Protein AF-A0A3N6MNV8-F1 (afdb_monomer_lite)

pLDDT: mean 74.87, std 18.29, range [36.91, 97.69]

Structure (mmCIF, N/CA/C/O backbone):
data_AF-A0A3N6MNV8-F1
#
_entry.id   AF-A0A3N6MNV8-F1
#
loop_
_atom_site.group_PDB
_atom_site.id
_atom_site.type_symbol
_atom_site.label_atom_id
_atom_site.label_alt_id
_atom_site.label_comp_id
_atom_site.label_asym_id
_atom_site.label_entity_id
_atom_site.label_seq_id
_atom_site.pdbx_PDB_ins_code
_atom_site.Cartn_x
_atom_site.Cartn_y
_atom_site.Cartn_z
_atom_site.occupancy
_atom_site.B_iso_or_equiv
_atom_site.auth_seq_id
_atom_site.auth_comp_id
_atom_site.auth_asym_id
_atom_site.auth_atom_id
_atom_site.pdbx_PDB_model_num
ATOM 1 N N . MET A 1 1 ? 0.373 -15.316 19.501 1.00 49.56 1 MET A N 1
ATOM 2 C CA . MET A 1 1 ? -0.638 -14.265 19.262 1.00 49.56 1 MET A CA 1
ATOM 3 C C . MET A 1 1 ? 0.096 -13.124 18.603 1.00 49.56 1 MET A C 1
ATOM 5 O O . MET A 1 1 ? 1.016 -12.619 19.226 1.00 49.56 1 MET A O 1
ATOM 9 N N . VAL A 1 2 ? -0.234 -12.781 17.362 1.00 57.44 2 VAL A N 1
ATOM 10 C CA . VAL A 1 2 ? 0.305 -11.567 16.743 1.00 57.44 2 VAL A CA 1
ATOM 11 C C . VAL A 1 2 ? -0.842 -10.577 16.628 1.00 57.44 2 VAL A C 1
ATOM 13 O O . VAL A 1 2 ? -1.928 -10.915 16.157 1.00 57.44 2 VAL A O 1
ATOM 16 N N . SER A 1 3 ? -0.616 -9.429 17.254 1.00 74.25 3 SER A N 1
ATOM 17 C CA . SER A 1 3 ? -1.626 -8.519 17.768 1.00 74.25 3 SER A CA 1
ATOM 18 C C . SER A 1 3 ? -1.898 -7.382 16.802 1.00 74.25 3 SER A C 1
ATOM 20 O O . SER A 1 3 ? -0.986 -6.747 16.273 1.00 74.25 3 SER A O 1
ATOM 22 N N . GLU A 1 4 ? -3.175 -7.072 16.656 1.00 87.62 4 GLU A N 1
ATOM 23 C CA . GLU A 1 4 ? -3.575 -5.712 16.344 1.00 87.62 4 GLU A CA 1
ATOM 24 C C . GLU A 1 4 ? -3.112 -4.784 17.466 1.00 87.62 4 GLU A C 1
ATOM 26 O O . GLU A 1 4 ? -3.334 -5.083 18.642 1.00 87.62 4 GLU A O 1
ATOM 31 N N . ILE A 1 5 ? -2.448 -3.690 17.105 1.00 87.06 5 ILE A N 1
ATOM 32 C CA . ILE A 1 5 ? -2.081 -2.640 18.049 1.00 87.06 5 ILE A CA 1
ATOM 33 C C . ILE A 1 5 ? -2.926 -1.389 17.787 1.00 87.06 5 ILE A C 1
ATOM 35 O O . ILE A 1 5 ? -3.200 -1.065 16.624 1.00 87.06 5 ILE A O 1
ATOM 39 N N . PRO A 1 6 ? -3.334 -0.659 18.840 1.00 88.88 6 PRO A N 1
ATOM 40 C CA . PRO A 1 6 ? -4.054 0.597 18.676 1.00 88.88 6 PRO A CA 1
ATOM 41 C C . PRO A 1 6 ? -3.252 1.613 17.856 1.00 88.88 6 PRO A C 1
ATOM 43 O O . PRO A 1 6 ? -2.036 1.720 18.023 1.00 88.88 6 PRO A O 1
ATOM 46 N N . TYR A 1 7 ? -3.945 2.410 17.042 1.00 85.38 7 TYR A N 1
ATOM 47 C CA . TYR A 1 7 ? -3.339 3.463 16.219 1.00 85.38 7 TYR A CA 1
ATOM 48 C C . TYR A 1 7 ? -2.447 4.410 17.034 1.00 85.38 7 TYR A C 1
ATOM 50 O O . TYR A 1 7 ? -1.296 4.638 16.684 1.00 85.38 7 TYR A O 1
ATOM 58 N N . GLU A 1 8 ? -2.921 4.867 18.196 1.00 85.94 8 GLU A N 1
ATOM 59 C CA . GLU A 1 8 ? -2.154 5.749 19.091 1.00 85.94 8 GLU A CA 1
ATOM 60 C C . GLU A 1 8 ? -0.896 5.092 19.681 1.00 85.94 8 GLU A C 1
ATOM 62 O O . GLU A 1 8 ? 0.042 5.770 20.101 1.00 85.94 8 GLU A O 1
ATOM 67 N N . GLN A 1 9 ? -0.855 3.760 19.766 1.00 85.75 9 GLN A N 1
ATOM 68 C CA . GLN A 1 9 ? 0.367 3.056 20.148 1.00 85.75 9 GLN A CA 1
ATOM 69 C C . GLN A 1 9 ? 1.341 3.003 18.970 1.00 85.75 9 GLN A C 1
ATOM 71 O O . GLN A 1 9 ? 2.508 3.333 19.151 1.00 85.75 9 GLN A O 1
ATOM 76 N N . ALA A 1 10 ? 0.858 2.652 17.777 1.00 82.25 10 ALA A N 1
ATOM 77 C CA . ALA A 1 10 ? 1.670 2.627 16.564 1.00 82.25 10 ALA A CA 1
ATOM 78 C C . ALA A 1 10 ? 2.270 4.003 16.241 1.00 82.25 10 ALA A C 1
ATOM 80 O O . ALA A 1 10 ? 3.464 4.106 15.989 1.00 82.25 10 ALA A O 1
ATOM 81 N N . LYS A 1 11 ? 1.463 5.064 16.344 1.00 81.50 11 LYS A N 1
ATOM 82 C CA . LYS A 1 11 ? 1.887 6.453 16.168 1.00 81.50 11 LYS A CA 1
ATOM 83 C C . LYS A 1 11 ? 3.025 6.832 17.110 1.00 81.50 11 LYS A C 1
ATOM 85 O O . LYS A 1 11 ? 4.031 7.362 16.662 1.00 81.50 11 LYS A O 1
ATOM 90 N N . ARG A 1 12 ? 2.897 6.522 18.405 1.00 82.12 12 ARG A N 1
ATOM 91 C CA . ARG A 1 12 ? 3.951 6.813 19.390 1.00 82.12 12 ARG A CA 1
ATOM 92 C C . ARG A 1 12 ? 5.241 6.052 19.106 1.00 82.12 12 ARG A C 1
ATOM 94 O O . ARG A 1 12 ? 6.316 6.619 19.271 1.00 82.12 12 ARG A O 1
ATOM 101 N N . GLU A 1 13 ? 5.150 4.790 18.686 1.00 80.06 13 GLU A N 1
ATOM 102 C CA . GLU A 1 13 ? 6.336 4.024 18.288 1.00 80.06 13 GLU A CA 1
ATOM 103 C C . GLU A 1 13 ? 6.982 4.598 17.028 1.00 80.06 13 GLU A C 1
ATOM 105 O O . GLU A 1 13 ? 8.200 4.760 17.001 1.00 80.06 13 GLU A O 1
ATOM 110 N N . PHE A 1 14 ? 6.186 4.982 16.030 1.00 76.19 14 PHE A N 1
ATOM 111 C CA . PHE A 1 14 ? 6.683 5.650 14.835 1.00 76.19 14 PHE A CA 1
ATOM 112 C C . PHE A 1 14 ? 7.374 6.971 15.178 1.00 76.19 14 PHE A C 1
ATOM 114 O O . PHE A 1 14 ? 8.530 7.150 14.824 1.00 76.19 14 PHE A O 1
ATOM 121 N N . GLU A 1 15 ? 6.722 7.869 15.919 1.00 76.44 15 GLU A N 1
ATOM 122 C CA . GLU A 1 15 ? 7.279 9.176 16.300 1.00 76.44 15 GLU A CA 1
ATOM 123 C C . GLU A 1 15 ? 8.552 9.037 17.149 1.00 76.44 15 GLU A C 1
ATOM 125 O O . GLU A 1 15 ? 9.464 9.854 17.050 1.00 76.44 15 GLU A O 1
ATOM 130 N N . ARG A 1 16 ? 8.652 7.986 17.973 1.00 78.50 16 ARG A N 1
ATOM 131 C CA . ARG A 1 16 ? 9.870 7.678 18.737 1.00 78.50 16 ARG A CA 1
ATOM 132 C C . ARG A 1 16 ? 11.017 7.236 17.830 1.00 78.50 16 ARG A C 1
ATOM 134 O O . ARG A 1 16 ? 12.169 7.566 18.102 1.00 78.50 16 ARG A O 1
ATOM 141 N N . LYS A 1 17 ? 10.710 6.429 16.817 1.00 73.06 17 LYS A N 1
ATOM 142 C CA . LYS A 1 17 ? 11.686 5.782 15.940 1.00 73.06 17 LYS A CA 1
ATOM 143 C C . LYS A 1 17 ? 12.118 6.697 14.792 1.00 73.06 17 LYS A C 1
ATOM 145 O O . LYS A 1 17 ? 13.309 6.898 14.596 1.00 73.06 17 LYS A O 1
ATOM 150 N N . ALA A 1 18 ? 11.167 7.321 14.112 1.00 68.50 18 ALA A N 1
ATOM 151 C CA . ALA A 1 18 ? 11.373 8.311 13.065 1.00 68.50 18 ALA A CA 1
ATOM 152 C C . ALA A 1 18 ? 10.816 9.688 13.482 1.00 68.50 18 ALA A C 1
ATOM 154 O O . ALA A 1 18 ? 9.838 10.170 12.910 1.00 68.50 18 ALA A O 1
ATOM 155 N N . PRO A 1 19 ? 11.457 10.375 14.449 1.00 65.19 19 PRO A N 1
ATOM 156 C CA . PRO A 1 19 ? 10.995 11.672 14.965 1.00 65.19 19 PRO A CA 1
ATOM 157 C C . PRO A 1 19 ? 11.027 12.807 13.932 1.00 65.19 19 PRO A C 1
ATOM 159 O O . PRO A 1 19 ? 10.535 13.903 14.196 1.00 65.19 19 PRO A O 1
ATOM 162 N N . LEU A 1 20 ? 11.646 12.569 12.775 1.00 59.69 20 LEU A N 1
ATOM 163 C CA . LEU A 1 20 ? 11.744 13.512 11.667 1.00 59.69 20 LEU A CA 1
ATOM 164 C C . LEU A 1 20 ? 10.707 13.247 10.569 1.00 59.69 20 LEU A C 1
ATOM 166 O O . LEU A 1 20 ? 10.830 13.847 9.513 1.00 59.69 20 LEU A O 1
ATOM 170 N N . LEU A 1 21 ? 9.735 12.354 10.775 1.00 63.59 21 LEU A N 1
ATOM 171 C CA . LEU A 1 21 ? 8.701 12.046 9.787 1.00 63.59 21 LEU A CA 1
ATOM 172 C C . LEU A 1 21 ? 7.308 12.384 10.335 1.00 63.59 21 LEU A C 1
ATOM 174 O O . LEU A 1 21 ? 6.963 12.044 11.467 1.00 63.59 21 LEU A O 1
ATOM 178 N N . GLU A 1 22 ? 6.481 13.041 9.523 1.00 65.31 22 GLU A N 1
ATOM 179 C CA . GLU A 1 22 ? 5.108 13.394 9.897 1.00 65.31 22 GLU A CA 1
ATOM 180 C C . GLU A 1 22 ? 4.133 12.215 9.720 1.00 65.31 22 GLU A C 1
ATOM 182 O O . GLU A 1 22 ? 3.602 11.967 8.641 1.00 65.31 22 GLU A O 1
ATOM 187 N N . PHE A 1 23 ? 3.832 11.505 10.813 1.00 67.50 23 PHE A N 1
ATOM 188 C CA . PHE A 1 23 ? 2.892 10.371 10.809 1.00 67.50 23 PHE A CA 1
ATOM 189 C C . PHE A 1 23 ? 1.438 10.762 10.481 1.00 67.50 23 PHE A C 1
ATOM 191 O O . PHE A 1 23 ? 0.664 9.934 10.013 1.00 67.50 23 PHE A O 1
ATOM 198 N N . ASN A 1 24 ? 1.027 12.007 10.756 1.00 64.69 24 ASN A N 1
ATOM 199 C CA . ASN A 1 24 ? -0.387 12.402 10.677 1.00 64.69 24 ASN A CA 1
ATOM 200 C C . ASN A 1 24 ? -0.893 12.630 9.243 1.00 64.69 24 ASN A C 1
ATOM 202 O O . ASN A 1 24 ? -2.064 12.365 8.993 1.00 64.69 24 ASN A O 1
ATOM 206 N N . GLU A 1 25 ? -0.045 13.079 8.310 1.00 70.31 25 GLU A N 1
ATOM 207 C CA . GLU A 1 25 ? -0.438 13.282 6.898 1.00 70.31 25 GLU A CA 1
ATOM 208 C C . GLU A 1 25 ? -0.558 11.952 6.131 1.00 70.31 25 GLU A C 1
ATOM 210 O O . GLU A 1 25 ? -1.130 11.868 5.050 1.00 70.31 25 GLU A O 1
ATOM 215 N N . MET A 1 26 ? -0.042 10.878 6.714 1.00 73.69 26 MET A N 1
ATOM 216 C CA . MET A 1 26 ? 0.133 9.580 6.085 1.00 73.69 26 MET A CA 1
ATOM 217 C C . MET A 1 26 ? -1.153 8.914 5.601 1.00 73.69 26 MET A C 1
ATOM 219 O O . MET A 1 26 ? -1.223 8.406 4.482 1.00 73.69 26 MET A O 1
ATOM 223 N N . LYS A 1 27 ? -2.173 8.892 6.465 1.00 79.12 27 LYS A N 1
ATOM 224 C CA . LYS A 1 27 ? -3.483 8.337 6.128 1.00 79.12 27 LYS A CA 1
ATOM 225 C C . LYS A 1 27 ? -4.057 9.073 4.922 1.00 79.12 27 LYS A C 1
ATOM 227 O O . LYS A 1 27 ? -4.596 8.431 4.025 1.00 79.12 27 LYS A O 1
ATOM 232 N N . ASP A 1 28 ? -3.926 10.394 4.912 1.00 81.12 28 ASP A N 1
ATOM 233 C CA . ASP A 1 28 ? -4.454 11.231 3.846 1.00 81.12 28 ASP A CA 1
ATOM 234 C C . ASP A 1 28 ? -3.682 10.979 2.550 1.00 81.12 28 ASP A C 1
ATOM 236 O O . ASP A 1 28 ? -4.314 10.738 1.526 1.00 81.12 28 ASP A O 1
ATOM 240 N N . ILE A 1 29 ? -2.350 10.885 2.586 1.00 79.69 29 ILE A N 1
ATOM 241 C CA . ILE A 1 29 ? -1.547 10.534 1.403 1.00 79.69 29 ILE A CA 1
ATOM 242 C C . ILE A 1 29 ? -1.948 9.154 0.857 1.00 79.69 29 ILE A C 1
ATOM 244 O O . ILE A 1 29 ? -2.205 9.015 -0.339 1.00 79.69 29 ILE A O 1
ATOM 248 N N . LEU A 1 30 ? -2.064 8.132 1.714 1.00 85.50 30 LEU A N 1
ATOM 249 C CA . LEU A 1 30 ? -2.473 6.791 1.283 1.00 85.50 30 LEU A CA 1
ATOM 250 C C . LEU A 1 30 ? -3.848 6.813 0.616 1.00 85.50 30 LEU A C 1
ATOM 252 O O . LEU A 1 30 ? -4.012 6.321 -0.496 1.00 85.50 30 LEU A O 1
ATOM 256 N N . VAL A 1 31 ? -4.836 7.398 1.286 1.00 87.69 31 VAL A N 1
ATOM 257 C CA . VAL A 1 31 ? -6.239 7.322 0.867 1.00 87.69 31 VAL A CA 1
ATOM 258 C C . VAL A 1 31 ? -6.557 8.274 -0.287 1.00 87.69 31 VAL A C 1
ATOM 260 O O . VAL A 1 31 ? -7.442 7.967 -1.078 1.00 87.69 31 VAL A O 1
ATOM 263 N N . THR A 1 32 ? -5.873 9.414 -0.390 1.00 84.25 32 THR A N 1
ATOM 264 C CA . THR A 1 32 ? -6.209 10.461 -1.372 1.00 84.25 32 THR A CA 1
ATOM 265 C C . THR A 1 32 ? -5.237 10.546 -2.542 1.00 84.25 32 THR A C 1
ATOM 267 O O . THR A 1 32 ? -5.634 10.998 -3.614 1.00 84.25 32 THR A O 1
ATOM 270 N N . GLU A 1 33 ? -3.986 10.110 -2.370 1.00 85.06 33 GLU A N 1
ATOM 271 C CA . GLU A 1 33 ? -2.943 10.266 -3.392 1.00 85.06 33 GLU A CA 1
ATOM 272 C C . GLU A 1 33 ? -2.436 8.930 -3.947 1.00 85.06 33 GLU A C 1
ATOM 274 O O . GLU A 1 33 ? -2.002 8.882 -5.097 1.00 85.06 33 GLU A O 1
ATOM 279 N N . ILE A 1 34 ? -2.466 7.851 -3.156 1.00 88.12 34 ILE A N 1
ATOM 280 C CA . ILE A 1 34 ? -1.923 6.546 -3.564 1.00 88.12 34 ILE A CA 1
ATOM 281 C C . ILE A 1 34 ? -3.019 5.626 -4.087 1.00 88.12 34 ILE A C 1
ATOM 283 O O . ILE A 1 34 ? -2.918 5.143 -5.215 1.00 88.12 34 ILE A O 1
ATOM 287 N N . ILE A 1 35 ? -4.055 5.375 -3.287 1.00 92.88 35 ILE A N 1
ATOM 288 C CA . ILE A 1 35 ? -5.113 4.426 -3.637 1.00 92.88 35 ILE A CA 1
ATOM 289 C C . ILE A 1 35 ? -5.986 5.019 -4.746 1.00 92.88 35 ILE A C 1
ATOM 291 O O . ILE A 1 35 ? -6.601 6.067 -4.575 1.00 92.88 35 ILE A O 1
ATOM 295 N N . ASP A 1 36 ? -6.065 4.316 -5.877 1.00 96.06 36 ASP A N 1
ATOM 296 C CA . ASP A 1 36 ? -6.979 4.655 -6.969 1.00 96.06 36 ASP A CA 1
ATOM 297 C C . ASP A 1 36 ? -8.431 4.661 -6.471 1.00 96.06 36 ASP A C 1
ATOM 299 O O . ASP A 1 36 ? -8.851 3.745 -5.763 1.00 96.06 36 ASP A O 1
ATOM 303 N N . GLU A 1 37 ? -9.218 5.658 -6.879 1.00 95.25 37 GLU A N 1
ATOM 304 C CA . GLU A 1 37 ? -10.598 5.855 -6.416 1.00 95.25 37 GLU A CA 1
ATOM 305 C C . GLU A 1 37 ? -11.463 4.592 -6.578 1.00 95.25 37 GLU A C 1
ATOM 307 O O . GLU A 1 37 ? -12.166 4.194 -5.649 1.00 95.25 37 GLU A O 1
ATOM 312 N N . LYS A 1 38 ? -11.345 3.876 -7.706 1.00 96.25 38 LYS A N 1
ATOM 313 C CA . LYS A 1 38 ? -12.120 2.646 -7.949 1.00 96.25 38 LYS A CA 1
ATOM 314 C C . LYS A 1 38 ? -11.646 1.479 -7.092 1.00 96.25 38 LYS A C 1
ATOM 316 O O . LYS A 1 38 ? -12.415 0.552 -6.829 1.00 96.25 38 LYS A O 1
ATOM 321 N N . LEU A 1 39 ? -10.368 1.461 -6.708 1.00 96.69 39 LEU A N 1
ATOM 322 C CA . LEU A 1 39 ? -9.870 0.485 -5.744 1.00 96.69 39 LEU A CA 1
ATOM 323 C C . LEU A 1 39 ? -10.366 0.844 -4.341 1.00 96.69 39 LEU A C 1
ATOM 325 O O . LEU A 1 39 ? -10.875 -0.037 -3.654 1.00 96.69 39 LEU A O 1
ATOM 329 N N . LEU A 1 40 ? -10.304 2.124 -3.957 1.00 95.69 40 LEU A N 1
ATOM 330 C CA . LEU A 1 40 ? -10.781 2.636 -2.672 1.00 95.69 40 LEU A CA 1
ATOM 331 C C . LEU A 1 40 ? -12.265 2.317 -2.446 1.00 95.69 40 LEU A C 1
ATOM 333 O O . LEU A 1 40 ? -12.636 1.847 -1.372 1.00 95.69 40 LEU A O 1
ATOM 337 N N . GLU A 1 41 ? -13.099 2.459 -3.479 1.00 94.81 41 GLU A N 1
ATOM 338 C CA . GLU A 1 41 ? -14.511 2.045 -3.481 1.00 94.81 41 GLU A CA 1
ATOM 339 C C . GLU A 1 41 ? -14.728 0.549 -3.211 1.00 94.81 41 GLU A C 1
ATOM 341 O O . GLU A 1 41 ? -15.847 0.125 -2.925 1.00 94.81 41 GLU A O 1
ATOM 346 N N . ARG A 1 42 ? -13.693 -0.281 -3.324 1.00 95.38 42 ARG A N 1
ATOM 347 C CA . ARG A 1 42 ? -13.739 -1.725 -3.060 1.00 95.38 42 ARG A CA 1
ATOM 348 C C . ARG A 1 42 ? -12.955 -2.106 -1.805 1.00 95.38 42 ARG A C 1
ATOM 350 O O . ARG A 1 42 ? -13.059 -3.250 -1.359 1.00 95.38 42 ARG A O 1
ATOM 357 N N . THR A 1 43 ? -12.195 -1.173 -1.241 1.00 97.06 43 THR A N 1
ATOM 358 C CA . THR A 1 43 ? -11.404 -1.361 -0.028 1.00 97.06 43 THR A CA 1
ATOM 359 C C . THR A 1 43 ? -12.314 -1.348 1.195 1.00 97.06 43 THR A C 1
ATOM 361 O O . THR A 1 43 ? -13.154 -0.465 1.368 1.00 97.06 43 THR A O 1
ATOM 364 N N . ARG A 1 44 ? -12.142 -2.344 2.066 1.00 96.06 44 ARG A N 1
ATOM 365 C CA . ARG A 1 44 ? -12.795 -2.406 3.379 1.00 96.06 44 ARG A CA 1
ATOM 366 C C . ARG A 1 44 ? -11.998 -1.616 4.409 1.00 96.06 44 ARG A C 1
ATOM 368 O O . ARG A 1 44 ? -12.554 -0.774 5.104 1.00 96.06 44 ARG A O 1
ATOM 375 N N . ASP A 1 45 ? -10.706 -1.911 4.510 1.00 95.06 45 ASP A N 1
ATOM 376 C CA . ASP A 1 45 ? 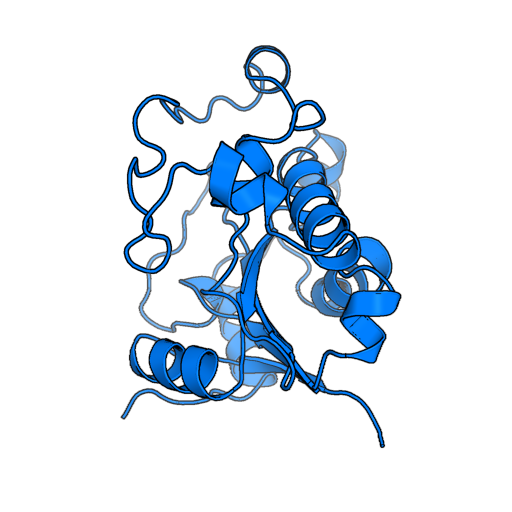-9.791 -1.273 5.449 1.00 95.06 45 ASP A CA 1
ATOM 377 C C . ASP A 1 45 ? -8.351 -1.227 4.919 1.00 95.06 45 ASP A C 1
ATOM 379 O O . ASP A 1 45 ? -7.970 -1.974 4.015 1.00 95.06 45 ASP A O 1
ATOM 383 N N . VAL A 1 46 ? -7.566 -0.307 5.484 1.00 94.06 46 VAL A N 1
ATOM 384 C CA . VAL A 1 46 ? -6.131 -0.140 5.223 1.00 94.06 46 VAL A CA 1
ATOM 385 C C . VAL A 1 46 ? -5.381 -0.255 6.545 1.00 94.06 46 VAL A C 1
ATOM 387 O O . VAL A 1 46 ? -5.762 0.348 7.558 1.00 94.06 46 VAL A O 1
ATOM 390 N N . TRP A 1 47 ? -4.304 -1.034 6.527 1.00 93.12 47 TRP A N 1
ATOM 391 C CA . TRP A 1 47 ? -3.517 -1.375 7.705 1.00 93.12 47 TRP A CA 1
ATOM 392 C C . TRP A 1 47 ? -2.045 -1.105 7.479 1.00 93.12 47 TRP A C 1
ATOM 394 O O . TRP A 1 47 ? -1.528 -1.470 6.435 1.00 93.12 47 TRP A O 1
ATOM 404 N N . LEU A 1 48 ? -1.347 -0.581 8.478 1.00 88.69 48 LEU A N 1
ATOM 405 C CA . LEU A 1 48 ? 0.111 -0.514 8.444 1.00 88.69 48 LEU A CA 1
ATOM 406 C C . LEU A 1 48 ? 0.742 -1.784 9.004 1.00 88.69 48 LEU A C 1
ATOM 408 O O . LEU A 1 48 ? 0.193 -2.433 9.910 1.00 88.69 48 LEU A O 1
ATOM 412 N N . HIS A 1 49 ? 1.923 -2.096 8.485 1.00 86.12 49 HIS A N 1
ATOM 413 C CA . HIS A 1 49 ? 2.808 -3.137 8.986 1.00 86.12 49 HIS A CA 1
ATOM 414 C C . HIS A 1 49 ? 4.272 -2.686 8.983 1.00 86.12 49 HIS A C 1
ATOM 416 O O . HIS A 1 49 ? 4.544 -1.494 9.062 1.00 86.12 49 HIS A O 1
ATOM 422 N N . GLY A 1 50 ? 5.200 -3.643 9.024 1.00 79.44 50 GLY A N 1
ATOM 423 C CA . GLY A 1 50 ? 6.629 -3.344 9.002 1.00 79.44 50 GLY A CA 1
ATOM 424 C C . GLY A 1 50 ? 7.231 -3.016 10.363 1.00 79.44 50 GLY A C 1
ATOM 425 O O . GLY A 1 50 ? 6.629 -3.247 11.420 1.00 79.44 50 GLY A O 1
ATOM 426 N N . SER A 1 51 ? 8.468 -2.535 10.331 1.00 74.50 51 SER A N 1
ATOM 427 C CA . SER A 1 51 ? 9.304 -2.212 11.497 1.00 74.50 51 SER A CA 1
ATOM 428 C C . SER A 1 51 ? 8.767 -1.021 12.308 1.00 74.50 51 SER A C 1
ATOM 430 O O . SER A 1 51 ? 8.961 -0.939 13.528 1.00 74.50 51 SER A O 1
ATOM 432 N N . PHE A 1 52 ? 8.009 -0.137 11.657 1.00 71.38 52 PHE A N 1
ATOM 433 C CA . PHE A 1 52 ? 7.425 1.062 12.255 1.00 71.38 52 PHE A CA 1
ATOM 434 C C . PHE A 1 52 ? 6.358 0.799 13.313 1.00 71.38 52 PHE A C 1
ATOM 436 O O . PHE A 1 52 ? 6.260 1.529 14.297 1.00 71.38 52 PHE A O 1
ATOM 443 N N . VAL A 1 53 ? 5.579 -0.266 13.144 1.00 74.19 53 VAL A N 1
ATOM 444 C CA . VAL A 1 53 ? 4.503 -0.640 14.077 1.00 74.19 53 VAL A CA 1
ATOM 445 C C . VAL A 1 53 ? 4.920 -1.770 15.023 1.00 74.19 53 VAL A C 1
ATOM 447 O O . VAL A 1 53 ? 4.115 -2.277 15.800 1.00 74.19 53 VAL A O 1
ATOM 450 N N . GLN A 1 54 ? 6.184 -2.188 14.963 1.00 75.25 54 GLN A N 1
ATOM 451 C CA . GLN A 1 54 ? 6.752 -3.254 15.781 1.00 75.25 54 GLN A CA 1
ATOM 452 C C . GLN A 1 54 ? 7.624 -2.656 16.882 1.00 75.25 54 GLN A C 1
ATOM 454 O O . GLN A 1 54 ? 8.691 -2.163 16.551 1.00 75.25 54 GLN A O 1
ATOM 459 N N . PRO A 1 55 ? 7.258 -2.716 18.174 1.00 66.75 55 PRO A N 1
ATOM 460 C CA . PRO A 1 55 ? 8.015 -2.047 19.241 1.00 66.75 55 PRO A CA 1
ATOM 461 C C . PRO A 1 55 ? 9.524 -2.348 19.231 1.00 66.75 55 PRO A C 1
ATOM 463 O O . PRO A 1 55 ? 10.335 -1.423 19.307 1.00 66.75 55 PRO A O 1
ATOM 466 N N . ASP A 1 56 ? 9.879 -3.617 19.014 1.00 71.44 56 ASP A N 1
ATOM 467 C CA . ASP A 1 56 ? 11.254 -4.123 19.115 1.00 71.44 56 ASP A CA 1
ATOM 468 C C . ASP A 1 56 ? 11.988 -4.236 17.769 1.00 71.44 56 ASP A C 1
ATOM 470 O O . ASP A 1 56 ? 13.153 -4.622 17.743 1.00 71.44 56 ASP A O 1
ATOM 474 N N . ALA A 1 57 ? 11.333 -3.928 16.644 1.00 73.00 57 ALA A N 1
ATOM 475 C CA . ALA A 1 57 ? 12.008 -3.973 15.351 1.00 73.00 57 ALA A CA 1
ATOM 476 C C . ALA A 1 57 ? 12.996 -2.810 15.220 1.00 73.00 57 ALA A C 1
ATOM 478 O O . ALA A 1 57 ? 12.651 -1.658 15.512 1.00 73.00 57 ALA A O 1
ATOM 479 N N . GLU A 1 58 ? 14.199 -3.097 14.736 1.00 64.75 58 GLU A N 1
ATOM 480 C CA . GLU A 1 58 ? 15.074 -2.050 14.223 1.00 64.75 58 GLU A CA 1
ATOM 481 C C . GLU A 1 58 ? 14.387 -1.402 13.019 1.00 64.75 58 GLU A C 1
ATOM 483 O O . GLU A 1 58 ? 13.833 -2.084 12.156 1.00 64.75 58 GLU A O 1
ATOM 488 N N . ILE A 1 59 ? 14.356 -0.074 13.018 1.00 62.91 59 ILE A N 1
ATOM 489 C CA . ILE A 1 59 ? 14.071 0.694 11.812 1.00 62.91 59 ILE A CA 1
ATOM 490 C C . ILE A 1 59 ? 15.408 1.161 11.255 1.00 62.91 59 ILE A C 1
ATOM 492 O O . ILE A 1 59 ? 16.372 1.338 12.006 1.00 62.91 59 ILE A O 1
ATOM 496 N N . ASP A 1 60 ? 15.456 1.398 9.957 1.00 53.69 60 ASP A N 1
ATOM 497 C CA . ASP A 1 60 ? 16.600 2.048 9.350 1.00 53.69 60 ASP A CA 1
ATOM 498 C C . ASP A 1 60 ? 16.778 3.453 9.958 1.00 53.69 60 ASP A C 1
ATOM 500 O O . ASP A 1 60 ? 15.916 4.324 9.843 1.00 53.69 60 ASP A O 1
ATOM 504 N N . THR A 1 61 ? 17.881 3.666 10.685 1.00 47.41 61 THR A N 1
ATOM 505 C CA . THR A 1 61 ? 18.199 4.956 11.314 1.00 47.41 61 THR A CA 1
ATOM 506 C C . THR A 1 61 ? 19.198 5.748 10.479 1.00 47.41 61 THR A C 1
ATOM 508 O O . THR A 1 61 ? 20.219 5.209 10.056 1.00 47.41 61 THR A O 1
ATOM 511 N N . GLY A 1 62 ? 18.985 7.058 10.373 1.00 46.31 62 GLY A N 1
ATOM 512 C CA . GLY A 1 62 ? 20.066 8.039 10.232 1.00 46.31 62 GLY A CA 1
ATOM 513 C C . GLY A 1 62 ? 20.437 8.478 8.819 1.00 46.31 62 GLY A C 1
ATOM 514 O O . GLY A 1 62 ? 20.694 9.658 8.673 1.00 46.31 62 GLY A O 1
ATOM 515 N N . ASP A 1 63 ? 20.394 7.614 7.805 1.00 41.47 63 ASP A N 1
ATOM 516 C CA . ASP A 1 63 ? 20.685 7.999 6.401 1.00 41.47 63 ASP A CA 1
ATOM 517 C C . ASP A 1 63 ? 19.891 7.181 5.365 1.00 41.47 63 ASP A C 1
ATOM 519 O O . ASP A 1 63 ? 19.948 7.448 4.169 1.00 41.47 63 ASP A O 1
ATOM 523 N N . LYS A 1 64 ? 19.141 6.175 5.820 1.00 46.34 64 LYS A N 1
ATOM 524 C CA . LYS A 1 64 ? 18.328 5.299 4.979 1.00 46.34 64 LYS A CA 1
ATOM 525 C C . LYS A 1 64 ? 16.865 5.707 5.067 1.00 46.34 64 LYS A C 1
ATOM 527 O O . LYS A 1 64 ? 16.337 5.938 6.158 1.00 46.34 64 LYS A O 1
ATOM 532 N N . LEU A 1 65 ? 16.221 5.810 3.911 1.00 52.22 65 LEU A N 1
ATOM 533 C CA . LEU A 1 65 ? 14.830 6.228 3.794 1.00 52.22 65 LEU A CA 1
ATOM 534 C C . LEU A 1 65 ? 13.919 5.054 4.159 1.00 52.22 65 LEU A C 1
ATOM 536 O O . LEU A 1 65 ? 13.580 4.241 3.307 1.00 52.22 65 LEU A O 1
ATOM 540 N N . SER A 1 66 ? 13.538 4.964 5.434 1.00 52.91 66 SER A N 1
ATOM 541 C CA . SER A 1 66 ? 12.616 3.923 5.890 1.00 52.91 66 SER A CA 1
ATOM 542 C C . SER A 1 66 ? 11.276 4.037 5.153 1.00 52.91 66 SER A C 1
ATOM 544 O O . SER A 1 66 ? 10.672 5.113 5.073 1.00 52.91 66 SER A O 1
ATOM 546 N N . ASP A 1 67 ? 10.830 2.913 4.611 1.00 66.00 67 ASP A N 1
ATOM 547 C CA . ASP A 1 67 ? 9.590 2.738 3.874 1.00 66.00 67 ASP A CA 1
ATOM 548 C C . ASP A 1 67 ? 8.423 2.424 4.797 1.00 66.00 67 ASP A C 1
ATOM 550 O O . ASP A 1 67 ? 8.570 1.933 5.915 1.00 66.00 67 ASP A O 1
ATOM 554 N N . MET A 1 68 ? 7.231 2.771 4.341 1.00 75.31 68 MET A N 1
ATOM 555 C CA . MET A 1 68 ? 6.024 2.562 5.104 1.00 75.31 68 MET A CA 1
ATOM 556 C C . MET A 1 68 ? 5.182 1.487 4.467 1.00 75.31 68 MET A C 1
ATOM 558 O O . MET A 1 68 ? 4.557 1.697 3.426 1.00 75.31 68 MET A O 1
ATOM 562 N N . ASP A 1 69 ? 5.130 0.348 5.135 1.00 83.56 69 ASP A N 1
ATOM 563 C CA . ASP A 1 69 ? 4.353 -0.757 4.634 1.00 83.56 69 ASP A CA 1
ATOM 564 C C . ASP A 1 69 ? 2.864 -0.599 4.952 1.00 83.56 69 ASP A C 1
ATOM 566 O O . ASP A 1 69 ? 2.463 -0.475 6.120 1.00 83.56 69 ASP A O 1
ATOM 570 N N . ALA A 1 70 ? 2.021 -0.702 3.930 1.00 90.19 70 ALA A N 1
ATOM 571 C CA . ALA A 1 70 ? 0.579 -0.757 4.086 1.00 90.19 70 ALA A CA 1
ATOM 572 C C . ALA A 1 70 ? -0.038 -1.946 3.346 1.00 90.19 70 ALA A C 1
ATOM 574 O O . ALA A 1 70 ? 0.315 -2.280 2.222 1.00 90.19 70 ALA A O 1
ATOM 575 N N . PHE A 1 71 ? -1.047 -2.547 3.966 1.00 93.88 71 PHE A N 1
ATOM 576 C CA . PHE A 1 71 ? -1.887 -3.579 3.386 1.00 93.88 71 PHE A CA 1
ATOM 577 C C . PHE A 1 71 ? -3.297 -3.025 3.160 1.00 93.88 71 PHE A C 1
ATOM 579 O O . PHE A 1 71 ? -3.990 -2.636 4.106 1.00 93.88 71 PHE A O 1
ATOM 586 N N . ILE A 1 72 ? -3.735 -3.024 1.906 1.00 96.38 72 ILE A N 1
ATOM 587 C CA . ILE A 1 72 ? -5.062 -2.617 1.449 1.00 96.38 72 ILE A CA 1
ATOM 588 C C . ILE A 1 72 ? -5.929 -3.869 1.324 1.00 96.38 72 ILE A C 1
ATOM 590 O O . ILE A 1 72 ? -5.646 -4.767 0.524 1.00 96.38 72 ILE A O 1
ATOM 594 N N . VAL A 1 73 ? -7.005 -3.936 2.106 1.00 97.25 73 VAL A N 1
ATOM 595 C CA . VAL A 1 73 ? -7.895 -5.099 2.125 1.00 97.25 73 VAL A CA 1
ATOM 596 C C . VAL A 1 73 ? -9.093 -4.860 1.219 1.00 97.25 73 VAL A C 1
ATOM 598 O O . VAL A 1 73 ? -9.975 -4.056 1.522 1.00 97.25 73 VAL A O 1
ATOM 601 N N . VAL A 1 74 ? -9.170 -5.626 0.136 1.00 97.69 74 VAL A N 1
ATOM 602 C CA . VAL A 1 74 ? -10.263 -5.605 -0.838 1.00 97.69 74 VAL A CA 1
ATOM 603 C C . VAL A 1 74 ? -11.007 -6.943 -0.750 1.00 97.69 74 VAL A C 1
ATOM 605 O O . VAL A 1 74 ? -10.499 -7.956 -1.227 1.00 97.69 74 VAL A O 1
ATOM 608 N N . PRO A 1 75 ? -12.218 -7.009 -0.161 1.00 97.12 75 PRO A N 1
ATOM 609 C CA . PRO A 1 75 ? -12.907 -8.285 0.059 1.00 97.12 75 PRO A CA 1
ATOM 610 C C . PRO A 1 75 ? -13.196 -9.088 -1.214 1.00 97.12 75 PRO A C 1
ATOM 612 O O . PRO A 1 75 ? -13.255 -10.310 -1.158 1.00 97.12 75 PRO A O 1
ATOM 615 N N . SER A 1 76 ? -13.356 -8.403 -2.350 1.00 95.88 76 SER A N 1
ATOM 616 C CA . SER A 1 76 ? -13.597 -9.001 -3.673 1.00 95.88 76 SER A CA 1
ATOM 617 C C . SER A 1 76 ? -12.314 -9.314 -4.455 1.00 95.88 76 SER A C 1
ATOM 619 O O . SER A 1 76 ? -12.361 -9.457 -5.675 1.00 95.88 76 SER A O 1
ATOM 621 N N . TRP A 1 77 ? -11.154 -9.334 -3.797 1.00 97.25 77 TRP A N 1
ATOM 622 C CA . TRP A 1 77 ? -9.882 -9.651 -4.440 1.00 97.25 77 TRP A CA 1
ATOM 623 C C . TRP A 1 77 ? -9.738 -11.160 -4.658 1.00 97.25 77 TRP A C 1
ATOM 625 O O . TRP A 1 77 ? -9.801 -11.929 -3.701 1.00 97.25 77 TRP A O 1
ATOM 635 N N . GLU A 1 78 ? -9.528 -11.571 -5.909 1.00 94.94 78 GLU A N 1
ATOM 636 C CA . GLU A 1 78 ? -9.446 -12.987 -6.316 1.00 94.94 78 GLU A CA 1
ATOM 637 C C . GLU A 1 78 ? -8.054 -13.399 -6.823 1.00 94.94 78 GLU A C 1
ATOM 639 O O . GLU A 1 78 ? -7.835 -14.555 -7.178 1.00 94.94 78 GLU A O 1
ATOM 644 N N . LEU A 1 79 ? -7.103 -12.465 -6.849 1.00 94.50 79 LEU A N 1
ATOM 645 C CA . LEU A 1 79 ? -5.724 -12.709 -7.270 1.00 94.50 79 LEU A CA 1
ATOM 646 C C . LEU A 1 79 ? -4.837 -13.030 -6.051 1.00 94.50 79 LEU A C 1
ATOM 648 O O . LEU A 1 79 ? -5.237 -12.796 -4.899 1.00 94.50 79 LEU A O 1
ATOM 652 N N . PRO A 1 80 ? -3.608 -13.535 -6.252 1.00 94.12 80 PRO A N 1
ATOM 653 C CA . PRO A 1 80 ? -2.597 -13.513 -5.201 1.00 94.12 80 PRO A CA 1
ATOM 654 C C . PRO A 1 80 ? -2.351 -12.082 -4.689 1.00 94.12 80 PRO A C 1
ATOM 656 O O . PRO A 1 80 ? -2.811 -11.104 -5.287 1.00 94.12 80 PRO A O 1
ATOM 659 N N . VAL A 1 81 ? -1.673 -11.945 -3.545 1.00 92.31 81 VAL A N 1
ATOM 660 C CA . VAL A 1 81 ? -1.367 -10.617 -2.989 1.00 92.31 81 VAL A CA 1
ATOM 661 C C . VAL A 1 81 ? -0.518 -9.858 -4.002 1.00 92.31 81 VAL A C 1
ATOM 663 O O . VAL A 1 81 ? 0.539 -10.338 -4.400 1.00 92.31 81 VAL A O 1
ATOM 666 N N . ALA A 1 82 ? -0.989 -8.696 -4.442 1.00 91.75 82 ALA A N 1
ATOM 667 C CA . ALA A 1 82 ? -0.195 -7.818 -5.287 1.00 91.75 82 ALA A CA 1
ATOM 668 C C . ALA A 1 82 ? 0.651 -6.907 -4.400 1.00 91.75 82 ALA A C 1
ATOM 670 O O . ALA A 1 82 ? 0.145 -6.437 -3.383 1.00 91.75 82 ALA A O 1
ATOM 671 N N . ASN A 1 83 ? 1.901 -6.649 -4.774 1.00 88.44 83 ASN A N 1
ATOM 672 C CA . ASN A 1 83 ? 2.779 -5.739 -4.044 1.00 88.44 83 ASN A CA 1
ATOM 673 C C . ASN A 1 83 ? 3.496 -4.756 -4.975 1.00 88.44 83 ASN A C 1
ATOM 675 O O . ASN A 1 83 ? 3.480 -4.922 -6.200 1.00 88.44 83 ASN A O 1
ATOM 679 N N . THR A 1 84 ? 4.132 -3.738 -4.394 1.00 81.50 84 THR A N 1
ATOM 680 C CA . THR A 1 84 ? 4.892 -2.714 -5.127 1.00 81.50 84 THR A CA 1
ATOM 681 C C . THR A 1 84 ? 6.015 -3.324 -5.979 1.00 81.50 84 THR A C 1
ATOM 683 O O . THR A 1 84 ? 6.321 -2.797 -7.047 1.00 81.50 84 THR A O 1
ATOM 686 N N . GLY A 1 85 ? 6.532 -4.503 -5.610 1.00 78.00 85 GLY A N 1
ATOM 687 C CA . GLY A 1 85 ? 7.449 -5.315 -6.421 1.00 78.00 85 GLY A CA 1
ATOM 688 C C . GLY A 1 85 ? 6.967 -5.567 -7.858 1.00 78.00 85 GLY A C 1
ATOM 689 O O . GLY A 1 85 ? 7.760 -5.512 -8.796 1.00 78.00 85 GLY A O 1
ATOM 690 N N . ILE A 1 86 ? 5.659 -5.767 -8.058 1.00 82.25 86 ILE A N 1
ATOM 691 C CA . ILE A 1 86 ? 5.063 -6.027 -9.380 1.00 82.25 86 ILE A CA 1
ATOM 692 C C . ILE A 1 86 ? 5.060 -4.763 -10.255 1.00 82.25 86 ILE A C 1
ATOM 694 O O . ILE A 1 86 ? 5.268 -4.851 -11.466 1.00 82.25 86 ILE A O 1
ATOM 698 N N . ALA A 1 87 ? 4.854 -3.577 -9.669 1.00 82.44 87 ALA A N 1
ATOM 699 C CA . ALA A 1 87 ? 4.797 -2.322 -10.424 1.00 82.44 87 ALA A CA 1
ATOM 700 C C . ALA A 1 87 ? 6.123 -1.955 -11.096 1.00 82.44 87 ALA A C 1
ATOM 702 O O . ALA A 1 87 ? 6.110 -1.262 -12.111 1.00 82.44 87 ALA A O 1
ATOM 703 N N . TRP A 1 88 ? 7.253 -2.469 -10.610 1.00 73.75 88 TRP A N 1
ATOM 704 C CA . TRP A 1 88 ? 8.559 -2.269 -11.242 1.00 73.75 88 TRP A CA 1
ATOM 705 C C . TRP A 1 88 ? 8.694 -2.933 -12.618 1.00 73.75 88 TRP A C 1
ATOM 707 O O . TRP A 1 88 ? 9.554 -2.535 -13.401 1.00 73.75 88 TRP A O 1
ATOM 717 N N . ALA A 1 89 ? 7.830 -3.898 -12.954 1.00 74.44 89 ALA A N 1
ATOM 718 C CA . ALA A 1 89 ? 7.753 -4.457 -14.303 1.00 74.44 89 ALA A CA 1
ATOM 719 C C . ALA A 1 89 ? 7.026 -3.532 -15.301 1.00 74.44 89 ALA A C 1
ATOM 721 O O . ALA A 1 89 ? 7.069 -3.773 -16.510 1.00 74.44 89 ALA A O 1
ATOM 722 N N . ALA A 1 90 ? 6.352 -2.478 -14.824 1.00 75.75 90 ALA A N 1
ATOM 723 C CA . ALA A 1 90 ? 5.611 -1.564 -15.678 1.00 75.75 90 ALA A CA 1
ATOM 724 C C . ALA A 1 90 ? 6.562 -0.707 -16.539 1.00 75.75 90 ALA A C 1
ATOM 726 O O . ALA A 1 90 ? 7.537 -0.157 -16.028 1.00 75.75 90 ALA A O 1
ATOM 727 N N . PRO A 1 91 ? 6.255 -0.466 -17.826 1.00 71.00 91 PRO A N 1
ATOM 728 C CA . PRO A 1 91 ? 7.036 0.448 -18.667 1.00 71.00 91 PRO A CA 1
ATOM 729 C C . PRO A 1 91 ? 7.120 1.886 -18.132 1.00 71.00 91 PRO A C 1
ATOM 731 O O . PRO A 1 91 ? 8.044 2.624 -18.474 1.00 71.00 91 PRO A O 1
ATOM 734 N N . GLN A 1 92 ? 6.122 2.292 -17.343 1.00 70.94 92 GLN A N 1
ATOM 735 C CA . GLN A 1 92 ? 6.012 3.596 -16.689 1.00 70.94 92 GLN A CA 1
ATOM 736 C C . GLN A 1 92 ? 6.715 3.634 -15.328 1.00 70.94 92 GLN A C 1
ATOM 738 O O . GLN A 1 92 ? 6.723 4.689 -14.688 1.00 70.94 92 GLN A O 1
ATOM 743 N N . ALA A 1 93 ? 7.274 2.506 -14.876 1.00 69.38 93 ALA A N 1
ATOM 744 C CA . ALA A 1 93 ? 8.079 2.480 -13.676 1.00 69.38 93 ALA A CA 1
ATOM 745 C C . ALA A 1 93 ? 9.316 3.377 -13.872 1.00 69.38 93 ALA A C 1
ATOM 747 O O . ALA A 1 93 ? 9.899 3.431 -14.964 1.00 69.38 93 ALA A O 1
ATOM 748 N N . PRO A 1 94 ? 9.727 4.109 -12.837 1.00 59.56 94 PRO A N 1
ATOM 749 C CA . PRO A 1 94 ? 10.911 4.953 -12.900 1.00 59.56 94 PRO A CA 1
ATOM 750 C C . PRO A 1 94 ? 12.183 4.127 -13.153 1.00 59.56 94 PRO A C 1
ATOM 752 O O . PRO A 1 94 ? 12.298 2.988 -12.703 1.00 59.56 94 PRO A O 1
ATOM 755 N N . ARG A 1 95 ? 13.152 4.697 -13.879 1.00 54.19 95 ARG A N 1
ATOM 756 C CA . ARG A 1 95 ? 14.397 4.005 -14.267 1.00 54.19 95 ARG A CA 1
ATOM 757 C C . ARG A 1 95 ? 15.546 4.303 -13.297 1.00 54.19 95 ARG A C 1
ATOM 759 O O . ARG A 1 95 ? 15.632 5.411 -12.785 1.00 54.19 95 ARG A O 1
ATOM 766 N N . LEU A 1 96 ? 16.474 3.352 -13.150 1.00 50.09 96 LEU A N 1
ATOM 767 C CA . LEU A 1 96 ? 17.703 3.403 -12.325 1.00 50.09 96 LEU A CA 1
ATOM 768 C C . LEU A 1 96 ? 18.511 4.710 -12.444 1.00 50.09 96 LEU A C 1
ATOM 770 O O . LEU A 1 96 ? 18.961 5.262 -11.450 1.00 50.09 96 LEU A O 1
ATOM 774 N N . GLU A 1 97 ? 18.638 5.252 -13.653 1.00 48.59 97 GLU A N 1
ATOM 775 C CA . GLU A 1 97 ? 19.356 6.510 -13.934 1.00 48.59 97 GLU A CA 1
ATOM 776 C C . GLU A 1 97 ? 18.704 7.733 -13.260 1.00 48.59 97 GLU A C 1
ATOM 778 O O . GLU A 1 97 ? 19.333 8.770 -13.070 1.00 48.59 97 GLU A O 1
ATOM 783 N N . SER A 1 98 ? 17.431 7.609 -12.878 1.00 46.72 98 SER A N 1
ATOM 784 C CA . SER A 1 98 ? 16.690 8.602 -12.096 1.00 46.72 98 SER A CA 1
ATOM 785 C C . SER A 1 98 ? 16.867 8.418 -10.583 1.00 46.72 98 SER A C 1
ATOM 787 O O . SER A 1 98 ? 16.244 9.160 -9.839 1.00 46.72 98 SER A O 1
ATOM 789 N N . LEU A 1 99 ? 17.672 7.448 -10.126 1.00 47.62 99 LEU A N 1
ATOM 790 C CA . LEU A 1 99 ? 17.855 7.066 -8.713 1.00 47.62 99 LEU A CA 1
ATOM 791 C C . LEU A 1 99 ? 19.298 7.219 -8.218 1.00 47.62 99 LEU A C 1
ATOM 793 O O . LEU A 1 99 ? 19.533 7.213 -7.015 1.00 47.62 99 LEU A O 1
ATOM 797 N N . ASP A 1 100 ? 20.260 7.384 -9.128 1.00 40.62 100 ASP A N 1
ATOM 798 C CA . ASP A 1 100 ? 21.705 7.426 -8.841 1.00 40.62 100 ASP A CA 1
ATOM 799 C C . ASP A 1 100 ? 22.121 8.526 -7.840 1.00 40.62 100 ASP A C 1
ATOM 801 O O . ASP A 1 100 ? 23.181 8.451 -7.225 1.00 40.62 100 ASP A O 1
ATOM 805 N N . HIS A 1 101 ? 21.284 9.546 -7.639 1.00 45.50 101 HIS A N 1
ATOM 806 C CA . HIS A 1 101 ? 21.511 10.612 -6.658 1.00 45.50 101 HIS A CA 1
ATOM 807 C C . HIS A 1 101 ? 21.057 10.258 -5.232 1.00 45.50 101 HIS A C 1
ATOM 809 O O . HIS A 1 101 ? 21.343 11.020 -4.313 1.00 45.50 101 HIS A O 1
ATOM 815 N N . LEU A 1 102 ? 20.376 9.124 -5.034 1.00 44.03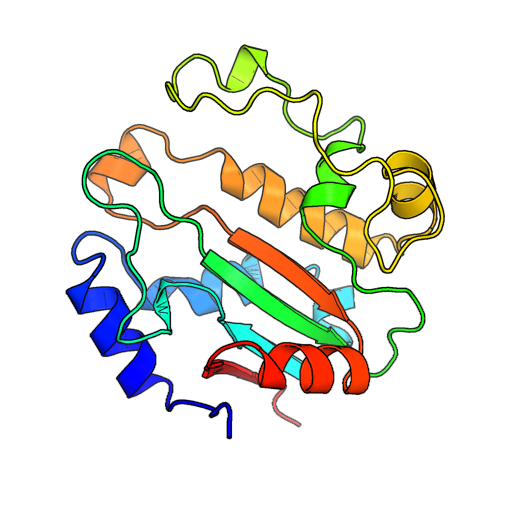 102 LEU A N 1
ATOM 816 C CA . LEU A 1 102 ? 19.863 8.684 -3.732 1.00 44.03 102 LEU A CA 1
ATOM 817 C C . LEU A 1 102 ? 20.818 7.737 -2.990 1.00 44.03 102 LEU A C 1
ATOM 819 O O . LEU A 1 102 ? 20.575 7.429 -1.832 1.00 44.03 102 LEU A O 1
ATOM 823 N N . GLY A 1 103 ? 21.912 7.286 -3.616 1.00 42.31 103 GLY A N 1
ATOM 824 C CA . GLY A 1 103 ? 22.967 6.510 -2.945 1.00 42.31 103 GLY A CA 1
ATOM 825 C C . GLY A 1 103 ? 22.562 5.121 -2.427 1.00 42.31 103 GLY A C 1
ATOM 826 O O . GLY A 1 103 ? 23.414 4.415 -1.889 1.00 42.31 103 GLY A O 1
ATOM 827 N N . ASP A 1 104 ? 21.309 4.700 -2.609 1.00 44.38 104 ASP A N 1
ATOM 828 C CA . ASP A 1 104 ? 20.815 3.414 -2.128 1.00 44.38 104 ASP A CA 1
ATOM 829 C C . ASP A 1 104 ? 21.153 2.279 -3.105 1.00 44.38 104 ASP A C 1
ATOM 831 O O . ASP A 1 104 ? 20.700 2.216 -4.250 1.00 44.38 104 ASP A O 1
ATOM 835 N N . HIS A 1 105 ? 21.981 1.350 -2.631 1.00 40.69 105 HIS A N 1
ATOM 836 C CA . HIS A 1 105 ? 22.426 0.166 -3.360 1.00 40.69 105 HIS A CA 1
ATOM 837 C C . HIS A 1 105 ? 21.319 -0.899 -3.465 1.00 40.69 105 HIS A C 1
ATOM 839 O O . HIS A 1 105 ? 21.431 -1.973 -2.877 1.00 40.69 105 HIS A O 1
ATOM 845 N N . PHE A 1 106 ? 20.274 -0.653 -4.254 1.00 41.38 106 PHE A N 1
ATOM 846 C CA . PHE A 1 106 ? 19.385 -1.724 -4.713 1.00 41.38 106 PHE A CA 1
ATOM 847 C C . PHE A 1 106 ? 19.919 -2.303 -6.028 1.00 41.38 106 PHE A C 1
ATOM 849 O O . PHE A 1 106 ? 19.772 -1.719 -7.103 1.00 41.38 106 PHE A O 1
ATOM 856 N N . VAL A 1 107 ? 20.573 -3.466 -5.956 1.00 38.50 107 VAL A N 1
ATOM 857 C CA . VAL A 1 107 ? 20.992 -4.213 -7.151 1.00 38.50 107 VAL A CA 1
ATOM 858 C C . VAL A 1 107 ? 19.774 -4.962 -7.702 1.00 38.50 107 VAL A C 1
ATOM 860 O O . VAL A 1 107 ? 19.342 -5.969 -7.157 1.00 38.50 107 VAL A O 1
ATOM 863 N N . TRP A 1 108 ? 19.235 -4.452 -8.809 1.00 44.66 108 TRP A N 1
ATOM 864 C CA . TRP A 1 108 ? 17.979 -4.842 -9.472 1.00 44.66 108 TRP A CA 1
ATOM 865 C C . TRP A 1 108 ? 17.823 -6.308 -9.931 1.00 44.66 108 TRP A C 1
ATOM 867 O O . TRP A 1 108 ? 16.756 -6.680 -10.410 1.00 44.66 108 TRP A O 1
ATOM 877 N N . ASN A 1 109 ? 18.843 -7.158 -9.814 1.00 36.91 109 ASN A N 1
ATOM 878 C CA . ASN A 1 109 ? 18.809 -8.512 -10.389 1.00 36.91 109 ASN A CA 1
ATOM 879 C C . ASN A 1 109 ? 18.143 -9.570 -9.489 1.00 36.91 109 ASN A C 1
ATOM 881 O O . ASN A 1 109 ? 18.191 -10.754 -9.816 1.00 36.91 109 ASN A O 1
ATOM 885 N N . GLU A 1 110 ? 17.530 -9.161 -8.377 1.00 40.78 110 GLU A N 1
ATOM 886 C CA . GLU A 1 110 ? 16.965 -10.071 -7.371 1.00 40.78 110 GLU A CA 1
ATOM 887 C C . GLU A 1 110 ? 15.544 -9.691 -6.920 1.00 40.78 110 GLU A C 1
ATOM 889 O O . GLU A 1 110 ? 15.111 -10.094 -5.843 1.00 40.78 110 GLU A O 1
ATOM 894 N N . LEU A 1 111 ? 14.770 -8.953 -7.729 1.00 43.00 111 LEU A N 1
ATOM 895 C CA . LEU A 1 111 ? 13.314 -8.990 -7.540 1.00 43.00 111 LEU A CA 1
ATOM 896 C C . LEU A 1 111 ? 12.868 -10.435 -7.817 1.00 43.00 111 LEU A C 1
ATOM 898 O O . LEU A 1 111 ? 13.248 -10.980 -8.859 1.00 43.00 111 LEU A O 1
ATOM 902 N N . PRO A 1 112 ? 12.166 -11.094 -6.878 1.00 42.53 112 PRO A N 1
ATOM 903 C CA . PRO A 1 112 ? 12.016 -12.538 -6.893 1.00 42.53 112 PRO A CA 1
ATOM 904 C C . PRO A 1 112 ? 11.425 -12.991 -8.226 1.00 42.53 112 PRO A C 1
ATOM 906 O O . PRO A 1 112 ? 10.371 -12.524 -8.653 1.00 42.53 112 PRO A O 1
ATOM 909 N N . ALA A 1 113 ? 12.129 -13.918 -8.883 1.00 41.94 113 ALA A N 1
ATOM 910 C CA . ALA A 1 113 ? 11.657 -14.581 -10.096 1.00 41.94 113 ALA A CA 1
ATOM 911 C C . ALA A 1 113 ? 10.313 -15.307 -9.875 1.00 41.94 113 ALA A C 1
ATOM 913 O O . ALA A 1 113 ? 9.632 -15.635 -10.841 1.00 41.94 113 ALA A O 1
ATOM 914 N N . GLU A 1 114 ? 9.940 -15.518 -8.610 1.00 44.31 114 GLU A N 1
ATOM 915 C CA . GLU A 1 114 ? 8.694 -16.102 -8.136 1.00 44.31 114 GLU A CA 1
ATOM 916 C C . GLU A 1 114 ? 8.343 -15.409 -6.804 1.00 44.31 114 GLU A C 1
ATOM 918 O O . GLU A 1 114 ? 8.968 -15.675 -5.777 1.00 44.31 114 GLU A O 1
ATOM 923 N N . ASP A 1 115 ? 7.386 -14.477 -6.790 1.00 50.69 115 ASP A N 1
ATOM 924 C CA . ASP A 1 115 ? 6.703 -14.165 -5.530 1.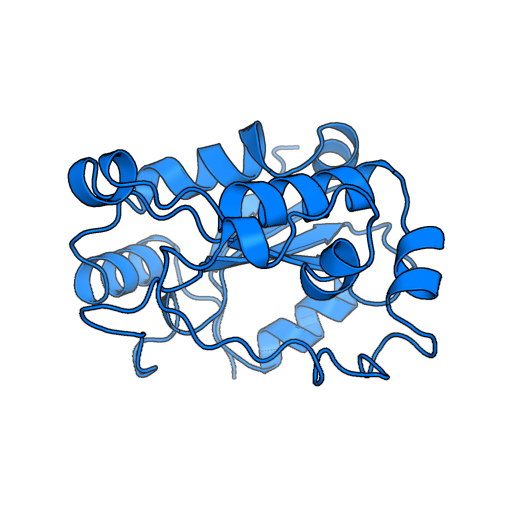00 50.69 115 ASP A CA 1
ATOM 925 C C . ASP A 1 115 ? 5.952 -15.444 -5.134 1.00 50.69 115 ASP A C 1
ATOM 927 O O . ASP A 1 115 ? 5.237 -15.992 -5.969 1.00 50.69 115 ASP A O 1
ATOM 931 N N . GLU A 1 116 ? 6.116 -15.957 -3.910 1.00 54.53 116 GLU A N 1
ATOM 932 C CA . GLU A 1 116 ? 5.557 -17.258 -3.487 1.00 54.53 116 GLU A CA 1
ATOM 933 C C . GLU A 1 116 ? 4.039 -17.398 -3.757 1.00 54.53 116 GLU A C 1
ATOM 935 O O . GLU A 1 116 ? 3.510 -18.512 -3.782 1.00 54.53 116 GLU A O 1
ATOM 940 N N . GLY A 1 117 ? 3.318 -16.283 -3.946 1.00 69.62 117 GLY A N 1
ATOM 941 C CA . GLY A 1 117 ? 1.913 -16.270 -4.354 1.00 69.62 117 GLY A CA 1
ATOM 942 C C . GLY A 1 117 ? 1.645 -16.287 -5.868 1.00 69.62 117 GLY A C 1
ATOM 943 O O . GLY A 1 117 ? 0.575 -16.748 -6.273 1.00 69.62 117 GLY A O 1
ATOM 944 N N . TRP A 1 118 ? 2.562 -15.791 -6.703 1.00 79.31 118 TRP A N 1
ATOM 945 C CA . TRP A 1 118 ? 2.406 -15.662 -8.156 1.00 79.31 118 TRP A CA 1
ATOM 946 C C . TRP A 1 118 ? 3.259 -16.700 -8.894 1.00 79.31 118 TRP A C 1
ATOM 948 O O . TRP A 1 118 ? 4.478 -16.604 -8.949 1.00 79.31 118 TRP A O 1
ATOM 958 N N . ASN A 1 119 ? 2.609 -17.667 -9.548 1.00 81.38 119 ASN A N 1
ATOM 959 C CA . ASN A 1 119 ? 3.284 -18.685 -10.370 1.00 81.38 119 ASN A CA 1
ATOM 960 C C . ASN A 1 119 ? 3.676 -18.154 -11.769 1.00 81.38 119 ASN A C 1
ATOM 962 O O . ASN A 1 119 ? 3.431 -18.819 -12.777 1.00 81.38 119 ASN A O 1
ATOM 966 N N . CYS A 1 120 ? 4.185 -16.925 -11.854 1.00 78.12 120 CYS A N 1
ATOM 967 C CA . CYS A 1 120 ? 4.583 -16.270 -13.100 1.00 78.12 120 CYS A CA 1
ATOM 968 C C . CYS A 1 120 ? 5.592 -15.146 -12.831 1.00 78.12 120 CYS A C 1
ATOM 970 O O . CYS A 1 120 ? 5.804 -14.748 -11.687 1.00 78.12 120 CYS A O 1
ATOM 972 N N 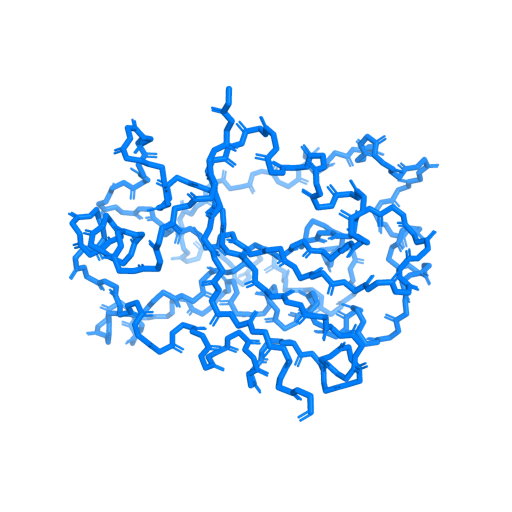. SER A 1 121 ? 6.179 -14.591 -13.892 1.00 79.56 121 SER A N 1
ATOM 973 C CA . SER A 1 121 ? 7.057 -13.422 -13.773 1.00 79.56 121 SER A CA 1
ATOM 974 C C . SER A 1 121 ? 6.298 -12.168 -13.314 1.00 79.56 121 SER A C 1
ATOM 976 O O . SER A 1 121 ? 5.082 -12.059 -13.491 1.00 79.56 121 SER A O 1
ATOM 978 N N . ALA A 1 122 ? 7.018 -11.168 -12.795 1.00 79.75 122 ALA A N 1
ATOM 979 C CA . ALA A 1 122 ? 6.432 -9.883 -12.401 1.00 79.75 122 ALA A CA 1
ATOM 980 C C . ALA A 1 122 ? 5.720 -9.162 -13.563 1.00 79.75 122 ALA A C 1
ATOM 982 O O . ALA A 1 122 ? 4.674 -8.556 -13.357 1.00 79.75 122 ALA A O 1
ATOM 983 N N . GLY A 1 123 ? 6.233 -9.269 -14.796 1.00 82.44 123 GLY A N 1
ATOM 984 C CA . GLY A 1 123 ? 5.570 -8.713 -15.982 1.00 82.44 123 GLY A CA 1
ATOM 985 C C . GLY A 1 123 ? 4.254 -9.420 -16.312 1.00 82.44 123 GLY A C 1
ATOM 986 O O . GLY A 1 123 ? 3.258 -8.773 -16.619 1.00 82.44 123 GLY A O 1
ATOM 987 N N . GLU A 1 124 ? 4.209 -10.747 -16.190 1.00 84.38 124 GLU A N 1
ATOM 988 C CA . GLU A 1 124 ? 2.970 -11.512 -16.383 1.00 84.38 124 GLU A CA 1
ATOM 989 C C . GLU A 1 124 ? 1.961 -11.277 -15.252 1.00 84.38 124 GLU A C 1
ATOM 991 O O . GLU A 1 124 ? 0.757 -11.226 -15.506 1.00 84.38 124 GLU A O 1
ATOM 996 N N . ALA A 1 125 ? 2.431 -11.116 -14.012 1.00 88.00 125 ALA A N 1
ATOM 997 C CA . ALA A 1 125 ? 1.594 -10.734 -12.878 1.00 88.00 125 ALA A CA 1
ATOM 998 C C . ALA A 1 125 ? 1.017 -9.329 -13.088 1.00 88.00 125 ALA A C 1
ATOM 1000 O O . ALA A 1 125 ? -0.186 -9.132 -12.923 1.00 88.00 125 ALA A O 1
ATOM 1001 N N . TRP A 1 126 ? 1.851 -8.379 -13.530 1.00 89.56 126 TRP A N 1
ATOM 1002 C CA . TRP A 1 126 ? 1.443 -7.018 -13.865 1.00 89.56 126 TRP A CA 1
ATOM 1003 C C . TRP A 1 126 ? 0.286 -7.025 -14.858 1.00 89.56 126 TRP A C 1
ATOM 1005 O O . TRP A 1 126 ? -0.748 -6.429 -14.575 1.00 89.56 126 TRP A O 1
ATOM 1015 N N . GLU A 1 127 ? 0.395 -7.752 -15.971 1.00 91.75 127 GLU A N 1
ATOM 1016 C CA . GLU A 1 127 ? -0.668 -7.792 -16.982 1.00 91.75 127 GLU A CA 1
ATOM 1017 C C . GLU A 1 127 ? -2.008 -8.332 -16.454 1.00 91.75 127 GLU A C 1
ATOM 1019 O O . GLU A 1 127 ? -3.059 -7.874 -16.906 1.00 91.75 127 GLU A O 1
ATOM 1024 N N . GLN A 1 128 ? -1.991 -9.221 -15.455 1.00 92.38 128 GLN A N 1
ATOM 1025 C CA . GLN A 1 128 ? -3.194 -9.785 -14.826 1.00 92.38 128 GLN A CA 1
ATOM 1026 C C . GLN A 1 128 ? -3.890 -8.836 -13.838 1.00 92.38 128 GLN A C 1
ATOM 1028 O O . GLN A 1 128 ? -5.059 -9.051 -13.507 1.00 92.38 128 GLN A O 1
ATOM 1033 N N . LEU A 1 129 ? -3.203 -7.800 -13.347 1.00 94.31 129 LEU A N 1
ATOM 1034 C CA . LEU A 1 129 ? -3.787 -6.865 -12.390 1.00 94.31 129 LEU A CA 1
ATOM 1035 C C . LEU A 1 129 ? -4.881 -6.001 -13.041 1.00 94.31 129 LEU A C 1
ATOM 1037 O O . LEU A 1 129 ? -4.711 -5.528 -14.170 1.00 94.31 129 LEU A O 1
ATOM 1041 N N . PRO A 1 130 ? -5.983 -5.709 -12.323 1.00 96.19 130 PRO A N 1
ATOM 1042 C CA . PRO A 1 130 ? -6.948 -4.717 -12.776 1.00 96.19 130 PRO A CA 1
ATOM 1043 C C . PRO A 1 130 ? -6.317 -3.318 -12.796 1.00 96.19 130 PRO A C 1
ATOM 1045 O O . PRO A 1 130 ? -5.480 -2.997 -11.949 1.00 96.19 130 PRO A O 1
ATOM 1048 N N . ASP A 1 131 ? -6.776 -2.456 -13.706 1.00 96.12 131 ASP A N 1
ATOM 1049 C CA . ASP A 1 131 ? -6.208 -1.112 -13.904 1.00 96.12 131 ASP A CA 1
ATOM 1050 C C . ASP A 1 131 ? -6.143 -0.279 -12.617 1.00 96.12 131 ASP A C 1
ATOM 1052 O O . ASP A 1 131 ? -5.151 0.397 -12.372 1.00 96.12 131 ASP A O 1
ATOM 1056 N N . CYS A 1 132 ? -7.149 -0.365 -11.742 1.00 96.50 132 CYS A N 1
ATOM 1057 C CA . CYS A 1 132 ? -7.137 0.375 -10.477 1.00 96.50 132 CYS A CA 1
ATOM 1058 C C . CYS A 1 132 ? -6.026 -0.087 -9.514 1.00 96.50 132 CYS A C 1
ATOM 1060 O O . CYS A 1 132 ? -5.442 0.728 -8.797 1.00 96.50 132 CYS A O 1
ATOM 1062 N N . ALA A 1 133 ? -5.680 -1.379 -9.520 1.00 95.44 133 ALA A N 1
ATOM 1063 C CA . ALA A 1 133 ? -4.549 -1.894 -8.753 1.00 95.44 133 ALA A CA 1
ATOM 1064 C C . ALA A 1 133 ? -3.220 -1.477 -9.391 1.00 95.44 133 ALA A C 1
ATOM 1066 O O . ALA A 1 133 ? -2.328 -1.029 -8.675 1.00 95.44 133 ALA A O 1
ATOM 1067 N N . LYS A 1 134 ? -3.116 -1.536 -10.728 1.00 93.88 134 LYS A N 1
ATOM 1068 C CA . LYS A 1 134 ? -1.954 -1.029 -11.477 1.00 93.88 134 LYS A CA 1
ATOM 1069 C C . LYS A 1 134 ? -1.667 0.434 -11.134 1.00 93.88 134 LYS A C 1
ATOM 1071 O O . LYS A 1 134 ? -0.547 0.756 -10.750 1.00 93.88 134 LYS A O 1
ATOM 1076 N N . THR A 1 135 ? -2.681 1.299 -11.205 1.00 92.81 135 THR A N 1
ATOM 1077 C CA . THR A 1 135 ? -2.570 2.720 -10.844 1.00 92.81 135 THR A CA 1
ATOM 1078 C C . THR A 1 135 ? -2.143 2.896 -9.391 1.00 92.81 135 THR A C 1
ATOM 1080 O O . THR A 1 135 ? -1.224 3.659 -9.125 1.00 92.81 135 THR A O 1
ATOM 1083 N N . THR A 1 136 ? -2.747 2.157 -8.456 1.00 93.25 136 THR A N 1
ATOM 1084 C CA . THR A 1 136 ? -2.397 2.246 -7.028 1.00 93.25 136 THR A CA 1
ATOM 1085 C C . THR A 1 136 ? -0.932 1.890 -6.769 1.00 93.25 136 THR A C 1
ATOM 1087 O O . THR A 1 136 ? -0.220 2.635 -6.096 1.00 93.25 136 THR A O 1
ATOM 1090 N N . LEU A 1 137 ? -0.457 0.773 -7.329 1.00 89.38 137 LEU A N 1
ATOM 1091 C CA . LEU A 1 137 ? 0.930 0.336 -7.163 1.00 89.38 137 LEU A CA 1
ATOM 1092 C C . LEU A 1 137 ? 1.911 1.282 -7.871 1.00 89.38 137 LEU A C 1
ATOM 1094 O O . LEU A 1 137 ? 2.971 1.581 -7.324 1.00 89.38 137 LEU A O 1
ATOM 1098 N N . LEU A 1 138 ? 1.555 1.811 -9.047 1.00 84.44 138 LEU A N 1
ATOM 1099 C CA . LEU A 1 138 ? 2.348 2.842 -9.721 1.00 84.44 138 LEU A CA 1
ATOM 1100 C C . LEU A 1 138 ? 2.413 4.133 -8.912 1.00 84.44 138 LEU A C 1
ATOM 1102 O O . LEU A 1 138 ? 3.495 4.692 -8.797 1.00 84.44 138 LEU A O 1
ATOM 1106 N N . ASN A 1 139 ? 1.308 4.595 -8.327 1.00 84.31 139 ASN A N 1
ATOM 1107 C CA . ASN A 1 139 ? 1.302 5.790 -7.485 1.00 84.31 139 ASN A CA 1
ATOM 1108 C C . ASN A 1 139 ? 2.204 5.592 -6.264 1.00 84.31 139 ASN A C 1
ATOM 1110 O O . ASN A 1 139 ? 3.022 6.459 -5.971 1.00 84.31 139 ASN A O 1
ATOM 1114 N N . SER A 1 140 ? 2.117 4.439 -5.593 1.00 83.19 140 SER A N 1
ATOM 1115 C CA . SER A 1 140 ? 3.029 4.084 -4.496 1.00 83.19 140 SER A CA 1
ATOM 1116 C C . SER A 1 140 ? 4.491 4.083 -4.958 1.00 83.19 140 SER A C 1
ATOM 1118 O O . SER A 1 140 ? 5.320 4.734 -4.329 1.00 83.19 140 SER A O 1
ATOM 1120 N N . THR A 1 141 ? 4.790 3.470 -6.108 1.00 75.12 141 THR A N 1
ATOM 1121 C CA . THR A 1 141 ? 6.147 3.410 -6.687 1.00 75.12 141 THR A CA 1
ATOM 1122 C C . THR A 1 141 ? 6.658 4.778 -7.147 1.00 75.12 141 THR A C 1
ATOM 1124 O O . THR A 1 141 ? 7.836 5.085 -7.052 1.00 75.12 141 THR A O 1
ATOM 1127 N N . GLN A 1 142 ? 5.799 5.651 -7.660 1.00 70.25 142 GLN A N 1
ATOM 1128 C CA . GLN A 1 142 ? 6.197 7.006 -8.040 1.00 70.25 142 GLN A CA 1
ATOM 1129 C C . GLN A 1 142 ? 6.440 7.869 -6.802 1.00 70.25 142 GLN A C 1
ATOM 1131 O O . GLN A 1 142 ? 7.318 8.729 -6.813 1.00 70.25 142 GLN A O 1
ATOM 1136 N N . ARG A 1 143 ? 5.701 7.620 -5.716 1.00 64.88 143 ARG A N 1
ATOM 1137 C CA . ARG A 1 143 ? 5.921 8.267 -4.417 1.00 64.88 143 ARG A CA 1
ATOM 1138 C C . ARG A 1 143 ? 7.163 7.739 -3.703 1.00 64.88 143 ARG A C 1
ATOM 1140 O O . ARG A 1 143 ? 7.850 8.554 -3.095 1.00 64.88 143 ARG A O 1
ATOM 1147 N N . PHE A 1 144 ? 7.519 6.466 -3.920 1.00 55.00 144 PHE A N 1
ATOM 1148 C CA . PHE A 1 144 ? 8.784 5.819 -3.527 1.00 55.00 144 PHE A CA 1
ATOM 1149 C C . PHE A 1 144 ? 10.024 6.664 -3.882 1.00 55.00 144 PHE A C 1
ATOM 1151 O O . PHE A 1 144 ? 11.065 6.515 -3.256 1.00 55.00 144 PHE A O 1
ATOM 1158 N N . LEU A 1 145 ? 9.916 7.578 -4.859 1.00 46.75 145 LEU A N 1
ATOM 1159 C CA . LEU A 1 145 ? 11.050 8.263 -5.488 1.00 46.75 145 LEU A CA 1
ATOM 1160 C C . LEU A 1 145 ? 11.160 9.760 -5.300 1.00 46.75 145 LEU A C 1
ATOM 1162 O O . LEU A 1 145 ? 12.103 10.372 -5.798 1.00 46.75 145 LEU A O 1
ATOM 1166 N N . PHE A 1 146 ? 10.234 10.364 -4.573 1.00 43.53 146 PHE A N 1
ATOM 1167 C CA . PHE A 1 146 ? 10.392 11.753 -4.180 1.00 43.53 146 PHE A CA 1
ATOM 1168 C C . PHE A 1 146 ? 10.646 11.785 -2.683 1.00 43.53 146 PHE A C 1
ATOM 1170 O O . PHE A 1 146 ? 9.765 12.102 -1.896 1.00 43.53 146 PHE A O 1
ATOM 1177 N N . ALA A 1 147 ? 11.868 11.415 -2.312 1.00 43.81 147 ALA A N 1
ATOM 1178 C CA . ALA A 1 147 ? 12.582 12.108 -1.255 1.00 43.81 147 ALA A CA 1
ATOM 1179 C C . ALA A 1 147 ? 13.541 13.079 -1.957 1.00 43.81 147 ALA A C 1
ATOM 1181 O O . ALA A 1 147 ? 14.740 12.835 -2.048 1.00 43.81 147 ALA A O 1
ATOM 1182 N N . ASN A 1 148 ? 13.004 14.137 -2.575 1.00 38.94 148 ASN A N 1
ATOM 1183 C CA . ASN A 1 148 ? 13.884 15.211 -3.043 1.00 38.94 148 ASN A CA 1
ATOM 1184 C C . ASN A 1 148 ? 14.345 16.042 -1.829 1.00 38.94 148 ASN A C 1
ATOM 1186 O O . ASN A 1 148 ? 13.806 15.881 -0.734 1.00 38.94 148 ASN A O 1
ATOM 1190 N N . GLU A 1 149 ? 15.332 16.927 -1.988 1.00 45.72 149 GLU A N 1
ATOM 1191 C CA . GLU A 1 149 ? 15.853 17.744 -0.875 1.00 45.72 149 GLU A CA 1
ATOM 1192 C C . GLU A 1 149 ? 14.741 18.467 -0.091 1.00 45.72 149 GLU A C 1
ATOM 1194 O O . GLU A 1 149 ? 14.821 18.554 1.132 1.00 45.72 149 GLU A O 1
ATOM 1199 N N . ASN A 1 150 ? 13.646 18.875 -0.751 1.00 46.81 150 ASN A N 1
ATOM 1200 C CA . ASN A 1 150 ? 12.515 19.512 -0.072 1.00 46.81 150 ASN A CA 1
ATOM 1201 C C . ASN A 1 150 ? 11.782 18.564 0.884 1.00 46.81 150 ASN A C 1
ATOM 1203 O O . ASN A 1 150 ? 11.157 19.038 1.819 1.00 46.81 150 ASN A O 1
ATOM 1207 N N . ASP A 1 151 ? 11.815 17.250 0.671 1.00 50.22 151 ASP A N 1
ATOM 1208 C CA . ASP A 1 151 ? 11.144 16.265 1.528 1.00 50.22 151 ASP A CA 1
ATOM 1209 C C . ASP A 1 151 ? 11.973 15.921 2.757 1.00 50.22 151 ASP A C 1
ATOM 1211 O O . ASP A 1 151 ? 11.420 15.716 3.840 1.00 50.22 151 ASP A O 1
ATOM 1215 N N . HIS A 1 152 ? 13.298 15.954 2.605 1.00 50.34 152 HIS A N 1
ATOM 1216 C CA . HIS A 1 152 ? 14.226 15.942 3.726 1.00 50.34 152 HIS A CA 1
ATOM 1217 C C . HIS A 1 152 ? 14.102 17.236 4.554 1.00 50.34 152 HIS A C 1
ATOM 1219 O O . HIS A 1 152 ? 13.986 17.182 5.780 1.00 50.34 152 HIS A O 1
ATOM 1225 N N . GLU A 1 153 ? 14.035 18.404 3.903 1.00 52.81 153 GLU A N 1
ATOM 1226 C CA . GLU A 1 153 ? 13.809 19.697 4.567 1.00 52.81 153 GLU A CA 1
ATOM 1227 C C . GLU A 1 153 ? 12.418 19.795 5.218 1.00 52.81 153 GLU A C 1
ATOM 1229 O O . GLU A 1 153 ? 12.2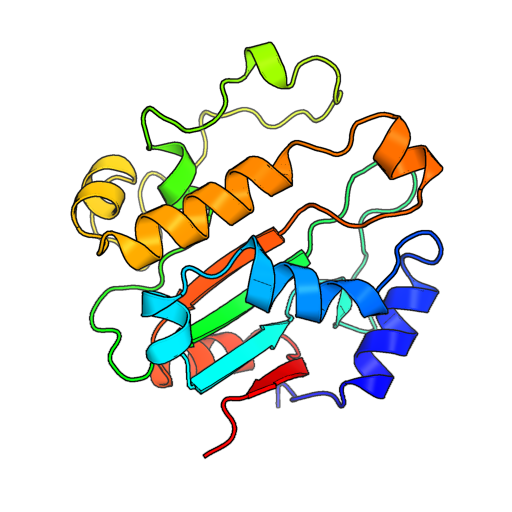95 20.293 6.340 1.00 52.81 153 GLU A O 1
ATOM 1234 N N . ALA A 1 154 ? 11.378 19.282 4.551 1.00 53.31 154 ALA A N 1
ATOM 1235 C CA . ALA A 1 154 ? 9.993 19.289 5.022 1.00 53.31 154 ALA A CA 1
ATOM 1236 C C . ALA A 1 154 ? 9.637 18.109 5.934 1.00 53.31 154 ALA A C 1
ATOM 1238 O O . ALA A 1 154 ? 8.515 18.083 6.433 1.00 53.31 154 ALA A O 1
ATOM 1239 N N . ARG A 1 155 ? 10.560 17.166 6.186 1.00 54.59 155 ARG A N 1
ATOM 1240 C CA . ARG A 1 155 ? 10.386 16.070 7.159 1.00 54.59 155 ARG A CA 1
ATOM 1241 C C . ARG A 1 155 ? 9.223 15.115 6.837 1.00 54.59 155 ARG A C 1
ATOM 1243 O O . ARG A 1 155 ? 8.413 14.775 7.701 1.00 54.59 155 ARG A O 1
ATOM 1250 N N . ARG A 1 156 ? 9.120 14.666 5.579 1.00 54.31 156 ARG A N 1
ATOM 1251 C CA . ARG A 1 156 ? 7.976 13.866 5.085 1.00 54.31 156 ARG A CA 1
ATOM 1252 C C . ARG A 1 156 ? 8.364 12.444 4.684 1.00 54.31 156 ARG A C 1
ATOM 1254 O O . ARG A 1 156 ? 9.263 12.252 3.873 1.00 54.31 156 ARG A O 1
ATOM 1261 N N . ALA A 1 157 ? 7.630 11.450 5.196 1.00 53.91 157 ALA A N 1
ATOM 1262 C CA . ALA A 1 157 ? 7.737 10.061 4.747 1.00 53.91 157 ALA A CA 1
ATOM 1263 C C . ALA A 1 157 ? 6.961 9.894 3.439 1.00 53.91 157 ALA A C 1
ATOM 1265 O O . ALA A 1 157 ? 5.748 10.124 3.397 1.00 53.91 157 ALA A O 1
ATOM 1266 N N . ARG A 1 158 ? 7.655 9.525 2.361 1.00 57.84 158 ARG A N 1
ATOM 1267 C CA . ARG A 1 158 ? 7.029 9.370 1.038 1.00 57.84 158 ARG A CA 1
ATOM 1268 C C . ARG A 1 158 ? 7.222 8.006 0.399 1.00 57.84 158 ARG A C 1
ATOM 1270 O O . ARG A 1 158 ? 6.660 7.762 -0.662 1.00 57.84 158 ARG A O 1
ATOM 1277 N N . ASN A 1 159 ? 7.946 7.113 1.060 1.00 65.38 159 ASN A N 1
ATOM 1278 C CA . ASN A 1 159 ? 8.114 5.752 0.599 1.00 65.38 159 ASN A CA 1
ATOM 1279 C C . ASN A 1 159 ? 6.983 4.867 1.153 1.00 65.38 159 ASN A C 1
ATOM 1281 O O . ASN A 1 159 ? 6.797 4.797 2.366 1.00 65.38 159 ASN A O 1
ATOM 1285 N N . TYR A 1 160 ? 6.216 4.238 0.259 1.00 75.00 160 TYR A N 1
ATOM 1286 C CA . TYR A 1 160 ? 5.083 3.384 0.603 1.00 75.00 160 TYR A CA 1
ATOM 1287 C C . TYR A 1 160 ? 5.227 2.032 -0.093 1.00 75.00 160 TYR A C 1
ATOM 1289 O O . TYR A 1 160 ? 5.040 1.963 -1.311 1.00 75.00 160 TYR A O 1
ATOM 1297 N N . ASP A 1 161 ? 5.494 0.970 0.665 1.00 81.31 161 ASP A N 1
ATOM 1298 C CA . ASP A 1 161 ? 5.372 -0.401 0.166 1.00 81.31 161 ASP A CA 1
ATOM 1299 C C . ASP A 1 161 ? 3.928 -0.864 0.372 1.00 81.31 161 ASP A C 1
ATOM 1301 O O . ASP A 1 161 ? 3.409 -0.897 1.489 1.00 81.31 161 ASP A O 1
ATOM 1305 N N . ILE A 1 162 ? 3.227 -1.138 -0.722 1.00 87.81 162 ILE A N 1
ATOM 1306 C CA . ILE A 1 162 ? 1.798 -1.419 -0.703 1.00 87.81 162 ILE A CA 1
ATOM 1307 C C . ILE A 1 162 ? 1.572 -2.870 -1.065 1.00 87.81 162 ILE A C 1
ATOM 1309 O O . ILE A 1 162 ? 1.967 -3.318 -2.135 1.00 87.81 162 ILE A O 1
ATOM 1313 N N . MET A 1 163 ? 0.811 -3.564 -0.228 1.00 92.88 163 MET A N 1
ATOM 1314 C CA . MET A 1 163 ? 0.203 -4.849 -0.538 1.00 92.88 163 MET A CA 1
ATOM 1315 C C . MET A 1 163 ? -1.304 -4.688 -0.755 1.00 92.88 163 MET A C 1
ATOM 1317 O O . MET A 1 163 ? -1.977 -3.991 0.001 1.00 92.88 163 MET A O 1
ATOM 1321 N N . ILE A 1 164 ? -1.862 -5.372 -1.751 1.00 96.06 164 ILE A N 1
ATOM 1322 C CA . ILE A 1 164 ? -3.304 -5.442 -2.016 1.00 96.06 164 ILE A CA 1
ATOM 1323 C C . ILE A 1 164 ? -3.728 -6.905 -1.943 1.00 96.06 164 ILE A C 1
ATOM 1325 O O . ILE A 1 164 ? -3.148 -7.764 -2.610 1.00 96.06 164 ILE A O 1
ATOM 1329 N N . GLY A 1 165 ? -4.758 -7.200 -1.154 1.00 96.50 165 GLY A N 1
ATOM 1330 C CA . GLY A 1 165 ? -5.258 -8.564 -1.040 1.00 96.50 165 GLY A CA 1
ATOM 1331 C C . GLY A 1 165 ? -6.642 -8.679 -0.417 1.00 96.50 165 GLY A C 1
ATOM 1332 O O . GLY A 1 165 ? -7.254 -7.709 0.025 1.00 96.50 165 GLY A O 1
ATOM 1333 N N . SER A 1 166 ? -7.131 -9.910 -0.373 1.00 97.19 166 SER A N 1
ATOM 1334 C CA . SER A 1 166 ? -8.388 -10.297 0.261 1.00 97.19 166 SER A CA 1
ATOM 1335 C C . SER A 1 166 ? -8.285 -10.349 1.789 1.00 97.19 166 SER A C 1
ATOM 1337 O O . SER A 1 166 ? -7.204 -10.279 2.381 1.00 97.19 166 SER A O 1
ATOM 1339 N N . VAL A 1 167 ? -9.432 -10.541 2.448 1.00 95.69 167 VAL A N 1
ATOM 1340 C CA . VAL A 1 167 ? -9.515 -10.671 3.913 1.00 95.69 167 VAL A CA 1
ATOM 1341 C C . VAL A 1 167 ? -8.691 -11.854 4.428 1.00 95.69 167 VAL A C 1
ATOM 1343 O O . VAL A 1 167 ? -7.951 -11.706 5.395 1.00 95.69 167 VAL A O 1
ATOM 1346 N N . SER A 1 168 ? -8.772 -13.018 3.779 1.00 94.25 168 SER A N 1
ATOM 1347 C CA . SER A 1 168 ? -8.059 -14.222 4.228 1.00 94.25 168 SER A CA 1
ATOM 1348 C C . SER A 1 168 ? -6.543 -14.093 4.061 1.00 94.25 168 SER A C 1
ATOM 1350 O O . SER A 1 168 ? -5.781 -14.548 4.918 1.00 94.25 168 SER A O 1
ATOM 1352 N N . GLN A 1 169 ? -6.098 -13.436 2.986 1.00 93.50 169 GLN A N 1
ATOM 1353 C CA . GLN A 1 169 ? -4.691 -13.110 2.757 1.00 93.50 169 GLN A CA 1
ATOM 1354 C C . GLN A 1 169 ? -4.179 -12.122 3.812 1.00 93.50 169 GLN A C 1
ATOM 1356 O O . GLN A 1 169 ? -3.112 -12.342 4.390 1.00 93.50 169 GLN A O 1
ATOM 1361 N N . PHE A 1 170 ? -4.962 -11.092 4.142 1.00 93.31 170 PHE A N 1
ATOM 1362 C CA . PHE A 1 170 ? -4.635 -10.183 5.238 1.00 93.31 170 PHE A CA 1
ATOM 1363 C C . PHE A 1 170 ? -4.557 -10.908 6.589 1.00 93.31 170 PHE A C 1
ATOM 1365 O O . PHE A 1 170 ? -3.578 -10.746 7.317 1.00 93.31 170 PHE A O 1
ATOM 1372 N N . ASP A 1 171 ? -5.527 -11.766 6.914 1.00 91.31 171 ASP A N 1
ATOM 1373 C CA . ASP A 1 171 ? -5.538 -12.534 8.166 1.00 91.31 171 ASP A CA 1
ATOM 1374 C C . ASP A 1 171 ? -4.325 -13.466 8.286 1.00 91.31 171 ASP A C 1
ATOM 1376 O O . ASP A 1 171 ? -3.820 -13.707 9.387 1.00 91.31 171 ASP A O 1
ATOM 1380 N N . HIS A 1 172 ? -3.825 -13.986 7.162 1.00 89.75 172 HIS A N 1
ATOM 1381 C CA . HIS A 1 172 ? -2.561 -14.712 7.125 1.00 89.75 172 HIS A CA 1
ATOM 1382 C C . HIS A 1 172 ? -1.373 -13.790 7.450 1.00 89.75 172 HIS A C 1
ATOM 1384 O O . HIS A 1 172 ? -0.562 -14.126 8.315 1.00 89.75 172 HIS A O 1
ATOM 1390 N N . GLN A 1 173 ? -1.286 -12.608 6.831 1.00 86.06 173 GLN A N 1
ATOM 1391 C CA . GLN A 1 173 ? -0.201 -11.642 7.071 1.00 86.06 173 GLN A CA 1
ATOM 1392 C C . GLN A 1 173 ? -0.224 -11.043 8.487 1.00 86.06 173 GLN A C 1
ATOM 1394 O O . GLN A 1 173 ? 0.825 -10.800 9.095 1.00 86.06 173 GLN A O 1
ATOM 1399 N N . LYS A 1 174 ? -1.412 -10.859 9.069 1.00 86.06 174 LYS A N 1
ATOM 1400 C CA . LYS A 1 174 ? -1.610 -10.385 10.447 1.00 86.06 174 LYS A CA 1
ATOM 1401 C C . LYS A 1 174 ? -1.021 -11.346 11.487 1.00 86.06 174 LYS A C 1
ATOM 1403 O O . LYS A 1 174 ? -0.702 -10.922 12.591 1.00 86.06 174 LYS A O 1
ATOM 1408 N N . LYS A 1 175 ? -0.809 -12.623 11.140 1.00 86.25 175 LYS A N 1
ATOM 1409 C CA . LYS A 1 175 ? -0.150 -13.606 12.020 1.00 86.25 175 LYS A CA 1
ATOM 1410 C C . LYS A 1 175 ? 1.374 -13.478 12.061 1.00 86.25 175 LYS A C 1
ATOM 1412 O O . LYS A 1 175 ? 1.970 -14.079 12.949 1.00 86.25 175 LYS A O 1
ATOM 1417 N N . LYS A 1 176 ? 1.998 -12.754 11.124 1.00 82.25 176 LYS A N 1
ATOM 1418 C CA . LYS A 1 176 ? 3.465 -12.678 10.994 1.00 82.25 176 LYS A CA 1
ATOM 1419 C C . LYS A 1 176 ? 4.076 -11.526 11.788 1.00 82.25 176 LYS A C 1
ATOM 1421 O O . LYS A 1 176 ? 5.091 -11.711 12.444 1.00 82.25 176 LYS A O 1
ATOM 1426 N N . CYS A 1 177 ? 3.437 -10.360 11.773 1.00 80.31 177 CYS A N 1
ATOM 1427 C CA . CYS A 1 177 ? 3.866 -9.201 12.555 1.00 80.31 177 CYS A CA 1
ATOM 1428 C C . CYS A 1 177 ? 2.677 -8.308 12.956 1.00 80.31 177 CYS A C 1
ATOM 1430 O O . CYS A 1 177 ? 1.628 -8.384 12.298 1.00 80.31 177 CYS A O 1
ATOM 1432 N N . PRO A 1 178 ? 2.820 -7.494 14.024 1.00 87.38 178 PRO A N 1
ATOM 1433 C CA . PRO A 1 178 ? 1.835 -6.504 14.444 1.00 87.38 178 PRO A CA 1
ATOM 1434 C C . PRO A 1 178 ? 1.265 -5.682 13.289 1.00 87.38 178 PRO A C 1
ATOM 1436 O O . PRO A 1 178 ? 1.948 -5.415 12.299 1.00 87.38 178 PRO A O 1
ATOM 1439 N N . LYS A 1 179 ? -0.005 -5.298 13.428 1.00 90.12 179 LYS A N 1
ATOM 1440 C CA . LYS A 1 179 ? -0.737 -4.479 12.455 1.00 90.12 179 LYS A CA 1
ATOM 1441 C C . LYS A 1 179 ? -1.490 -3.378 13.179 1.00 90.12 179 LYS A C 1
ATOM 1443 O O . LYS A 1 179 ? -2.022 -3.622 14.261 1.00 90.12 179 LYS A O 1
ATOM 1448 N N . THR A 1 180 ? -1.607 -2.208 12.566 1.00 91.00 180 THR A N 1
ATOM 1449 C CA . THR A 1 180 ? -2.520 -1.162 13.047 1.00 91.00 180 THR A CA 1
ATOM 1450 C C . THR A 1 180 ? -3.422 -0.695 11.918 1.00 91.00 180 THR A C 1
ATOM 1452 O O . THR A 1 180 ? -2.969 -0.555 10.784 1.00 91.00 180 THR A O 1
ATOM 1455 N N . LYS A 1 181 ? -4.708 -0.504 12.204 1.00 92.19 181 LYS A N 1
ATOM 1456 C CA . LYS A 1 181 ? -5.667 0.004 11.223 1.00 92.19 181 LYS A CA 1
ATOM 1457 C C . LYS A 1 181 ? -5.552 1.522 11.167 1.00 92.19 181 LYS A C 1
ATOM 1459 O O . LYS A 1 181 ? -5.534 2.168 12.213 1.00 92.19 181 LYS A O 1
ATOM 1464 N N . ILE A 1 182 ? -5.523 2.081 9.963 1.00 89.12 182 ILE A N 1
ATOM 1465 C CA . ILE A 1 182 ? -5.435 3.537 9.751 1.00 89.12 182 ILE A CA 1
ATOM 1466 C C . ILE A 1 182 ? -6.651 4.112 9.032 1.00 89.12 182 ILE A C 1
ATOM 1468 O O . ILE A 1 182 ? -6.939 5.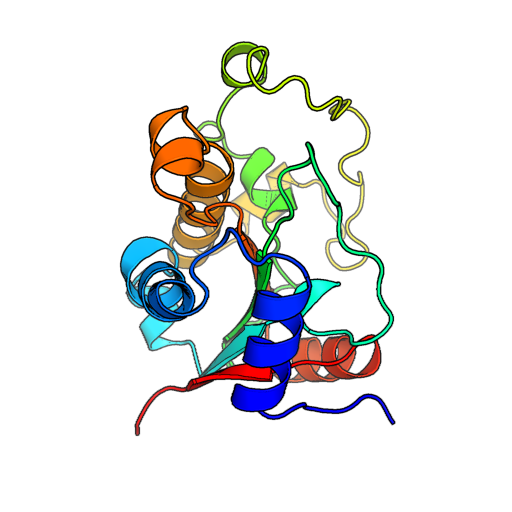307 9.122 1.00 89.12 182 ILE A O 1
ATOM 1472 N N . TRP A 1 183 ? -7.390 3.255 8.336 1.00 92.56 183 TRP A N 1
ATOM 1473 C CA . TRP A 1 183 ? -8.593 3.634 7.625 1.00 92.56 183 TRP A CA 1
ATOM 1474 C C . TRP A 1 183 ? -9.535 2.438 7.528 1.00 92.56 183 TRP A C 1
ATOM 1476 O O . TRP A 1 183 ? -9.103 1.298 7.353 1.00 92.56 183 TRP A O 1
ATOM 1486 N N . GLU A 1 184 ? -10.825 2.716 7.628 1.00 92.44 184 GLU A N 1
ATOM 1487 C CA . GLU A 1 184 ? -11.910 1.809 7.279 1.00 92.44 184 GLU A CA 1
ATOM 1488 C C . GLU A 1 184 ? -12.965 2.596 6.521 1.00 92.44 184 GLU A C 1
ATOM 1490 O O . GLU A 1 184 ? -13.137 3.799 6.743 1.00 92.44 184 GLU A O 1
ATOM 1495 N N . ARG A 1 185 ? -13.660 1.915 5.616 1.00 87.25 185 ARG A N 1
ATOM 1496 C CA . ARG A 1 185 ? -14.794 2.507 4.930 1.00 87.25 185 ARG A CA 1
ATOM 1497 C C . ARG A 1 185 ? -15.914 2.745 5.940 1.00 87.25 185 ARG A C 1
ATOM 1499 O O . ARG A 1 185 ? -16.356 1.806 6.593 1.00 87.25 185 ARG A O 1
ATOM 1506 N N . SER A 1 186 ? -16.373 3.987 6.040 1.00 76.31 186 SER A N 1
ATOM 1507 C CA . SER A 1 186 ? -17.619 4.302 6.737 1.00 76.31 186 SER A CA 1
ATOM 1508 C C . SER A 1 186 ? -18.793 3.778 5.907 1.00 76.31 186 SER A C 1
ATOM 1510 O O . SER A 1 186 ? -18.872 4.101 4.718 1.00 76.31 186 SER A O 1
ATOM 1512 N N . ASP A 1 187 ? -19.647 2.961 6.523 1.00 59.94 187 ASP A N 1
ATOM 1513 C CA . ASP A 1 187 ? -20.898 2.461 5.930 1.00 59.94 187 ASP A CA 1
ATOM 1514 C C . ASP A 1 187 ? -21.857 3.591 5.506 1.00 59.94 187 ASP A C 1
ATOM 1516 O O . ASP A 1 187 ? -21.905 4.638 6.201 1.00 59.94 187 ASP A O 1
#

Sequence (187 aa):
MVSEIPYEQAKREFERKAPLLEFNEMKDILVTEIIDEKLLERTRDVWLHGSFVQPDAEIDTGDKLSDMDAFIVVPSWELPVANTGIAWAAPQAPRLESLDHLGDHFVWNELPAEDEGWNCSAGEAWEQLPDCAKTTLLNSTQRFLFANENDHEARRARNYDIMIGSVSQFDHQKKKCPKTKIWERSD

Foldseek 3Di:
DADADEPVLLVVLLCVQQVLADPPCVLVCLQPQQQFPVLSVQFFFKKWDDQSSFNPRHFDDDQDQGATEMETAGAPFDAFKDKLLLLCLDPLQDDPVLCVVSPDPDPPPPSPCDPVRDPHGSNVVLVPDDPSVSRNSRSLRVLLRPPDVVCSVVSHRRHYIYIYYHPVNVVVVSVVHYMYTDDGDDD

Secondary structure (DSSP, 8-state):
---B--HHHHHHHHHHH-TTS-SSSHHHIIIIIIS-HHHHTT--EEEE-SGGG-TTPPP--SSS---EEEEEE-TT--SSPEEHHHHTTSTTSPPGGGTTTS-----GGGS-SS-TT-SS-HHHHHHHS-HHHHHHHHHHHHHTT---HHHHHHT----EEEEEE-HHHHHHHHTTS-BEEEEE---

Radius of gyration: 16.06 Å; chains: 1; bounding box: 44×38×39 Å

Organism: Natrarchaeobius chitinivorans (NCBI:txid1679083)